Protein AF-A0A7C1KYE7-F1 (afdb_monomer)

Sequence (294 aa):
MLVLFAVVITTSGSIPEADISICIFFVETPKGAAQQHLGHKLIGSQYISIPPLQEQLGVIAKVNKLMALCDALEAQQENSITAHQTLVETLLSALTNAGEKGEFSQAWSRIAEHFDTLFTTEHSIDQLKQTILQLAVMGKLVPQDPSDVPASALLEKIAAEKERLIIDKKIRSQKKLPEIGVDEKPFDLPEGWEWLRLGDFSYVFSGNSFKSGDFNEVEGVRVIKITNAGVGELIETDDYLPRDFLDTYKNYTVLEGDLILALTRPYIRGNDGLAMTAMKFVPMLKGLYKKTKN

Mean predicted aligned error: 14.79 Å

Radius of gyration: 34.32 Å; Cα contacts (8 Å, |Δi|>4): 244; chains: 1; bounding box: 47×71×104 Å

Structure (mmCIF, N/CA/C/O backbone):
data_AF-A0A7C1KYE7-F1
#
_entry.id   AF-A0A7C1KYE7-F1
#
loop_
_atom_site.group_PDB
_atom_site.id
_atom_site.type_symbol
_atom_site.label_atom_id
_atom_site.label_alt_id
_atom_site.label_comp_id
_atom_site.label_asym_id
_atom_site.label_entity_id
_atom_site.label_seq_id
_atom_site.pdbx_PDB_ins_code
_atom_site.Cartn_x
_atom_site.Cartn_y
_atom_site.Cartn_z
_atom_site.occupancy
_atom_site.B_iso_or_equiv
_atom_site.auth_seq_id
_atom_site.auth_comp_id
_atom_site.auth_asym_id
_atom_site.auth_atom_id
_atom_site.pdbx_PDB_model_num
ATOM 1 N N . MET A 1 1 ? -21.690 35.602 29.530 1.00 28.84 1 MET A N 1
ATOM 2 C CA . MET A 1 1 ? -21.586 34.127 29.493 1.00 28.84 1 MET A CA 1
ATOM 3 C C . MET A 1 1 ? -20.959 33.769 30.824 1.00 28.84 1 MET A C 1
ATOM 5 O O . MET A 1 1 ? -19.829 34.164 31.031 1.00 28.84 1 MET A O 1
ATOM 9 N N . LEU A 1 2 ? -21.692 33.193 31.783 1.00 27.11 2 LEU A N 1
ATOM 10 C CA . LEU A 1 2 ? -21.160 32.978 33.140 1.00 27.11 2 LEU A CA 1
ATOM 11 C C . LEU A 1 2 ? -19.981 31.995 33.088 1.00 27.11 2 LEU A C 1
ATOM 13 O O . LEU A 1 2 ? -20.189 30.787 33.015 1.00 27.11 2 LEU A O 1
ATOM 17 N N . VAL A 1 3 ? -18.751 32.511 33.097 1.00 32.31 3 VAL A N 1
ATOM 18 C CA . VAL A 1 3 ? -17.548 31.690 33.243 1.00 32.31 3 VAL A CA 1
ATOM 19 C C . VAL A 1 3 ? -17.319 31.483 34.735 1.00 32.31 3 VAL A C 1
ATOM 21 O O . VAL A 1 3 ? -16.945 32.402 35.464 1.00 32.31 3 VAL A O 1
ATOM 24 N N . LEU A 1 4 ? -17.610 30.273 35.204 1.00 36.44 4 LEU A N 1
ATOM 25 C CA . LEU A 1 4 ? -17.447 29.877 36.595 1.00 36.44 4 LEU A CA 1
ATOM 26 C C . LEU A 1 4 ? -15.964 29.563 36.854 1.00 36.44 4 LEU A C 1
ATOM 28 O O . LEU A 1 4 ? -15.523 28.431 36.686 1.00 36.44 4 LEU A O 1
ATOM 32 N N . PHE A 1 5 ? -15.173 30.559 37.247 1.00 37.84 5 PHE A N 1
ATOM 33 C CA . PHE A 1 5 ? -13.831 30.302 37.774 1.00 37.84 5 PHE A CA 1
ATOM 34 C C . PHE A 1 5 ? -13.936 29.969 39.261 1.00 37.84 5 PHE A C 1
ATOM 36 O O . PHE A 1 5 ? -13.952 30.865 40.099 1.00 37.84 5 PHE A O 1
ATOM 43 N N . ALA A 1 6 ? -14.020 28.680 39.595 1.00 40.25 6 ALA A N 1
ATOM 44 C CA . ALA A 1 6 ? -13.854 28.233 40.972 1.00 40.25 6 ALA A CA 1
ATOM 45 C C . ALA A 1 6 ? -12.361 28.298 41.328 1.00 40.25 6 ALA A C 1
ATOM 47 O O . ALA A 1 6 ? -11.595 27.387 41.024 1.00 40.25 6 ALA A O 1
ATOM 48 N N . VAL A 1 7 ? -11.928 29.400 41.938 1.00 42.44 7 VAL A N 1
ATOM 49 C CA . VAL A 1 7 ? -10.579 29.497 42.505 1.00 42.44 7 VAL A CA 1
ATOM 50 C C . VAL A 1 7 ? -10.633 28.935 43.918 1.00 42.44 7 VAL A C 1
ATOM 52 O O . VAL A 1 7 ? -11.191 29.571 44.807 1.00 42.44 7 VAL A O 1
ATOM 55 N N . VAL A 1 8 ? -10.069 27.746 44.124 1.00 42.06 8 VAL A N 1
ATOM 56 C CA . VAL A 1 8 ? -9.847 27.194 45.465 1.00 42.06 8 VAL A CA 1
ATOM 57 C C . VAL A 1 8 ? -8.603 27.868 46.039 1.00 42.06 8 VAL A C 1
ATOM 59 O O . VAL A 1 8 ? -7.484 27.558 45.640 1.00 42.06 8 VAL A O 1
ATOM 62 N N . ILE A 1 9 ? -8.789 28.832 46.940 1.00 44.34 9 ILE A N 1
ATOM 63 C CA . ILE A 1 9 ? -7.680 29.440 47.685 1.00 44.34 9 ILE A CA 1
ATOM 64 C C . ILE A 1 9 ? -7.465 28.610 48.951 1.00 44.34 9 ILE A C 1
ATOM 66 O O . ILE A 1 9 ? -8.315 28.626 49.835 1.00 44.34 9 ILE A O 1
ATOM 70 N N . THR A 1 10 ? -6.342 27.899 49.046 1.00 39.16 10 THR A N 1
ATOM 71 C CA . THR A 1 10 ? -5.876 27.264 50.286 1.00 39.16 10 THR A CA 1
ATOM 72 C C . THR A 1 10 ? -5.013 28.256 51.060 1.00 39.16 10 THR A C 1
ATOM 74 O O . THR A 1 10 ? -3.898 28.591 50.661 1.00 39.16 10 THR A O 1
ATOM 77 N N . THR A 1 11 ? -5.521 28.782 52.175 1.00 40.41 11 THR A N 1
ATOM 78 C CA . THR A 1 11 ? -4.729 29.653 53.052 1.00 40.41 11 THR A CA 1
ATOM 79 C C . THR A 1 11 ? -3.862 28.803 53.977 1.00 40.41 11 THR A C 1
ATOM 81 O O . THR A 1 11 ? -4.261 28.497 55.098 1.00 40.41 11 THR A O 1
ATOM 84 N N . SER A 1 12 ? -2.657 28.427 53.541 1.00 39.91 12 SER A N 1
ATOM 85 C CA . SER A 1 12 ? -1.673 27.831 54.450 1.00 39.91 12 SER A CA 1
ATOM 86 C C . SER A 1 12 ? -1.027 28.933 55.297 1.00 39.91 12 SER A C 1
ATOM 88 O O . SER A 1 12 ? -0.020 29.526 54.907 1.00 39.91 12 SER A O 1
ATOM 90 N N . GLY A 1 13 ? -1.615 29.241 56.453 1.00 42.31 13 GLY A N 1
ATOM 91 C CA . GLY A 1 13 ? -0.935 30.040 57.472 1.00 42.31 13 GLY A CA 1
ATOM 92 C C . GLY A 1 13 ? -1.839 30.910 58.341 1.00 42.31 13 GLY A C 1
ATOM 93 O O . GLY A 1 13 ? -2.463 31.855 57.867 1.00 42.31 13 GLY A O 1
ATOM 94 N N . SER A 1 14 ? -1.738 30.677 59.652 1.00 40.03 14 SER A N 1
ATOM 95 C CA . SER A 1 14 ? -2.118 31.559 60.777 1.00 40.03 14 SER A CA 1
ATOM 96 C C . SER A 1 14 ? -3.536 31.466 61.357 1.00 40.03 14 SER A C 1
ATOM 98 O O . SER A 1 14 ? -3.780 32.109 62.376 1.00 40.03 14 SER A O 1
ATOM 100 N N . ILE A 1 15 ? -4.445 30.656 60.807 1.00 41.88 15 ILE A N 1
ATOM 101 C CA . ILE A 1 15 ? -5.738 30.348 61.449 1.00 41.88 15 ILE A CA 1
ATOM 102 C C . ILE A 1 15 ? -5.725 28.856 61.833 1.00 41.88 15 ILE A C 1
ATOM 104 O O . ILE A 1 15 ? -5.560 28.033 60.935 1.00 41.88 15 ILE A O 1
ATOM 108 N N . PRO A 1 16 ? -5.827 28.470 63.125 1.00 38.94 16 PRO A N 1
ATOM 109 C CA . PRO A 1 16 ? -5.565 27.092 63.570 1.00 38.94 16 PRO A CA 1
ATOM 110 C C . PRO A 1 16 ? -6.629 26.049 63.205 1.00 38.94 16 PRO A C 1
ATOM 112 O O . PRO A 1 16 ? -6.495 24.899 63.612 1.00 38.94 16 PRO A O 1
ATOM 115 N N . GLU A 1 17 ? -7.678 26.406 62.468 1.00 37.22 17 GLU A N 1
ATOM 116 C CA . GLU A 1 17 ? -8.749 25.476 62.120 1.00 37.22 17 GLU A CA 1
ATOM 117 C C . GLU A 1 17 ? -9.087 25.560 60.628 1.00 37.22 17 GLU A C 1
ATOM 119 O O . GLU A 1 17 ? -9.587 26.570 60.140 1.00 37.22 17 GLU A O 1
ATOM 124 N N . ALA A 1 18 ? -8.840 24.428 59.962 1.00 37.22 18 ALA A N 1
ATOM 125 C CA . ALA A 1 18 ? -9.228 24.043 58.608 1.00 37.22 18 ALA A CA 1
ATOM 126 C C . ALA A 1 18 ? -8.456 24.672 57.429 1.00 37.22 18 ALA A C 1
ATOM 128 O O . ALA A 1 18 ? -8.322 25.884 57.291 1.00 37.22 18 ALA A O 1
ATOM 129 N N . ASP A 1 19 ? -8.037 23.805 56.500 1.00 41.00 19 ASP A N 1
ATOM 130 C CA . ASP A 1 19 ? -7.843 24.153 55.091 1.00 41.00 19 ASP A CA 1
ATOM 131 C C . ASP A 1 19 ? -9.191 24.642 54.529 1.00 41.00 19 ASP A C 1
ATOM 133 O O . ASP A 1 19 ? -10.011 23.863 54.038 1.00 41.00 19 ASP A O 1
ATOM 137 N N . ILE A 1 20 ? -9.479 25.939 54.660 1.00 43.81 20 ILE A N 1
ATOM 138 C CA . ILE A 1 20 ? -10.726 26.523 54.160 1.00 43.81 20 ILE A CA 1
ATOM 139 C C . ILE A 1 20 ? -10.582 26.726 52.650 1.00 43.81 20 ILE A C 1
ATOM 141 O O . ILE A 1 20 ? -10.005 27.705 52.190 1.00 43.81 20 ILE A O 1
ATOM 145 N N . SER A 1 21 ? -11.132 25.795 51.873 1.00 46.88 21 SER A N 1
ATOM 146 C CA . SER A 1 21 ? -11.345 25.976 50.436 1.00 46.88 21 SER A CA 1
ATOM 147 C C . SER A 1 21 ? -12.544 26.904 50.217 1.00 46.88 21 SER A C 1
ATOM 149 O O . SER A 1 21 ? -13.685 26.497 50.426 1.00 46.88 21 SER A O 1
ATOM 151 N N . ILE A 1 22 ? -12.298 28.157 49.824 1.00 50.59 22 ILE A N 1
ATOM 152 C CA . ILE A 1 22 ? -13.362 29.141 49.556 1.00 50.59 22 ILE A CA 1
ATOM 153 C C . ILE A 1 22 ? -13.760 29.073 48.081 1.00 50.59 22 ILE A C 1
ATOM 155 O O . ILE A 1 22 ? -12.937 29.331 47.208 1.00 50.59 22 ILE A O 1
ATOM 159 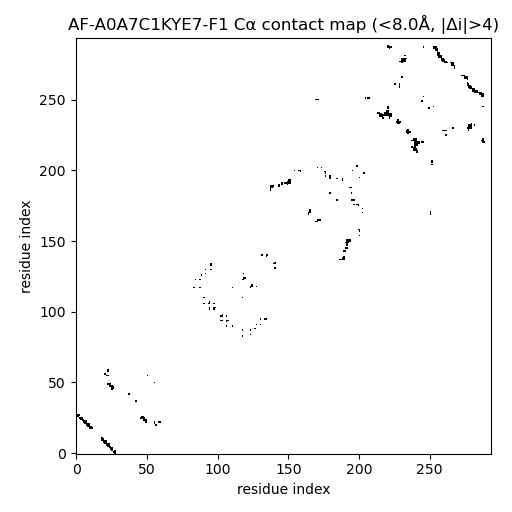N N . CYS A 1 23 ? -15.029 28.778 47.788 1.00 50.50 23 CYS A N 1
ATOM 160 C CA . CYS A 1 23 ? -15.573 28.918 46.434 1.00 50.50 23 CYS A CA 1
ATOM 161 C C . CYS A 1 23 ? -15.941 30.382 46.164 1.00 50.50 23 CYS A C 1
ATOM 163 O O . CYS A 1 23 ? -16.915 30.895 46.716 1.00 50.50 23 CYS A O 1
ATOM 165 N N . ILE A 1 24 ? -15.177 31.041 45.293 1.00 55.00 24 ILE A N 1
ATOM 166 C CA . ILE A 1 24 ? -15.425 32.420 44.861 1.00 55.00 24 ILE A CA 1
ATOM 167 C C . ILE A 1 24 ? -16.107 32.399 43.493 1.00 55.00 24 ILE A C 1
ATOM 169 O O . ILE A 1 24 ? -15.577 31.826 42.545 1.00 55.00 24 ILE A O 1
ATOM 173 N N . PHE A 1 25 ? -17.266 33.047 43.380 1.00 52.53 25 PHE A N 1
ATOM 174 C CA . PHE A 1 25 ? -17.948 33.241 42.101 1.00 52.53 25 PHE A CA 1
ATOM 175 C C . PHE A 1 25 ? -17.707 34.663 41.590 1.00 52.53 25 PHE A C 1
ATOM 177 O O . PHE A 1 25 ? -18.050 35.640 42.259 1.00 52.53 25 PHE A O 1
ATOM 184 N N . PHE A 1 26 ? -17.126 34.772 40.396 1.00 52.09 26 PHE A N 1
ATOM 185 C CA . PHE A 1 26 ? -16.920 36.041 39.704 1.00 52.09 26 PHE A CA 1
ATOM 186 C C . PHE A 1 26 ? -18.149 36.396 38.859 1.00 52.09 26 PHE A C 1
ATOM 188 O O . PHE A 1 26 ? -18.590 35.604 38.029 1.00 52.09 26 PHE A O 1
ATOM 195 N N . VAL A 1 27 ? -18.693 37.600 39.047 1.00 46.66 27 VAL A N 1
ATOM 196 C CA . VAL A 1 27 ? -19.759 38.142 38.190 1.00 46.66 27 VAL A CA 1
ATOM 197 C C . VAL A 1 27 ? -19.117 38.994 37.092 1.00 46.66 27 VAL A C 1
ATOM 199 O O . VAL A 1 27 ? -18.461 39.989 37.401 1.00 46.66 27 VAL A O 1
ATOM 202 N N . GLU A 1 28 ? -19.278 38.615 35.817 1.00 47.91 28 GLU A N 1
ATOM 203 C CA . GLU A 1 28 ? -18.777 39.411 34.683 1.00 47.91 28 GLU A CA 1
ATOM 204 C C . GLU A 1 28 ? -19.292 40.857 34.764 1.00 47.91 28 GLU A C 1
ATOM 206 O O . GLU A 1 28 ? -20.494 41.097 34.897 1.00 47.91 28 GLU A O 1
ATOM 211 N N . THR A 1 29 ? -18.390 41.831 34.620 1.00 48.25 29 THR A N 1
ATOM 212 C CA . THR A 1 29 ? -18.777 43.207 34.296 1.00 48.25 29 THR A CA 1
ATOM 213 C C . THR A 1 29 ? -18.688 43.395 32.778 1.00 48.25 29 THR A C 1
ATOM 215 O O . THR A 1 29 ? -17.687 43.014 32.169 1.00 48.25 29 THR A O 1
ATOM 218 N N . PRO A 1 30 ? -19.712 43.955 32.112 1.00 46.97 30 PRO A N 1
ATOM 219 C CA . PRO A 1 30 ? -19.655 44.148 30.671 1.00 46.97 30 PRO A CA 1
ATOM 220 C C . PRO A 1 30 ? -18.757 45.348 30.367 1.00 46.97 30 PRO A C 1
ATOM 222 O O . PRO A 1 30 ? -19.110 46.463 30.751 1.00 46.97 30 PRO A O 1
ATOM 225 N N . LYS A 1 31 ? -17.627 45.147 29.668 1.00 43.69 31 LYS A N 1
ATOM 226 C CA . LYS A 1 31 ? -16.953 46.208 28.889 1.00 43.69 31 LYS A CA 1
ATOM 227 C C . LYS A 1 31 ? -15.841 45.695 27.959 1.00 43.69 31 LYS A C 1
ATOM 229 O O . LYS A 1 31 ? -14.797 45.263 28.420 1.00 43.69 31 LYS A O 1
ATOM 234 N N . GLY A 1 32 ? -16.061 45.907 26.655 1.00 40.34 32 GLY A N 1
ATOM 235 C CA . GLY A 1 32 ? -15.064 46.424 25.704 1.00 40.34 32 GLY A CA 1
ATOM 236 C C . GLY A 1 32 ? -14.020 45.457 25.136 1.00 40.34 32 GLY A C 1
ATOM 237 O O . GLY A 1 32 ? -13.141 44.984 25.842 1.00 40.34 32 GLY A O 1
ATOM 238 N N . ALA A 1 33 ? -14.064 45.263 23.817 1.00 42.38 33 ALA A N 1
ATOM 239 C CA . ALA A 1 33 ? -13.090 44.526 23.016 1.00 42.38 33 ALA A CA 1
ATOM 240 C C . ALA A 1 33 ? -11.658 45.098 23.117 1.00 42.38 33 ALA A C 1
ATOM 242 O O . ALA A 1 33 ? -11.299 46.017 22.390 1.00 42.38 33 ALA A O 1
ATOM 243 N N . ALA A 1 34 ? -10.849 44.551 24.022 1.00 40.81 34 ALA A N 1
ATOM 244 C CA . ALA A 1 34 ? -9.390 44.428 23.943 1.00 40.81 34 ALA A CA 1
ATOM 245 C C . ALA A 1 34 ? -8.943 43.608 25.160 1.00 40.81 34 ALA A C 1
ATOM 247 O O . ALA A 1 34 ? -9.376 43.886 26.276 1.00 40.81 34 ALA A O 1
ATOM 248 N N . GLN A 1 35 ? -8.095 42.599 24.968 1.00 43.84 35 GLN A N 1
ATOM 249 C CA . GLN A 1 35 ? -7.597 41.745 26.047 1.00 43.84 35 GLN A CA 1
ATOM 250 C C . GLN A 1 35 ? -6.665 42.566 26.959 1.00 43.84 35 GLN A C 1
ATOM 252 O O . GLN A 1 35 ? -5.462 42.663 26.728 1.00 43.84 35 GLN A O 1
ATOM 257 N N . GLN A 1 36 ? -7.239 43.238 27.960 1.00 46.78 36 GLN A N 1
ATOM 258 C CA . GLN A 1 36 ? -6.494 43.998 28.958 1.00 46.78 36 GLN A CA 1
ATOM 259 C C . GLN A 1 36 ? -5.902 43.018 29.975 1.00 46.78 36 GLN A C 1
ATOM 261 O O . GLN A 1 36 ? -6.618 42.197 30.545 1.00 46.78 36 GLN A O 1
ATOM 266 N N . HIS A 1 37 ? -4.588 43.097 30.192 1.00 51.28 37 HIS A N 1
ATOM 267 C CA . HIS A 1 37 ? -3.902 42.401 31.282 1.00 51.28 37 HIS A CA 1
ATOM 268 C C . HIS A 1 37 ? -4.672 42.616 32.600 1.00 51.28 37 HIS A C 1
ATOM 270 O O . HIS A 1 37 ? -4.879 43.763 33.005 1.00 51.28 37 HIS A O 1
ATOM 276 N N . LEU A 1 38 ? -5.084 41.535 33.276 1.00 59.66 38 LEU A N 1
ATOM 277 C CA . LEU A 1 38 ? -5.690 41.602 34.610 1.00 59.66 38 LEU A CA 1
ATOM 278 C C . LEU A 1 38 ? -4.645 42.103 35.620 1.00 59.66 38 LEU A C 1
ATOM 280 O O . LEU A 1 38 ? -3.908 41.329 36.224 1.00 59.66 38 LEU A O 1
ATOM 284 N N . GLY A 1 39 ? -4.546 43.420 35.787 1.00 59.69 39 GLY A N 1
ATOM 285 C CA . GLY A 1 39 ? -3.693 44.021 36.808 1.00 59.69 39 GLY A CA 1
ATOM 286 C C . GLY A 1 39 ? -4.213 43.717 38.216 1.00 59.69 39 GLY A C 1
ATOM 287 O O . GLY A 1 39 ? -5.422 43.690 38.443 1.00 59.69 39 GLY A O 1
ATOM 288 N N . HIS A 1 40 ? -3.309 43.574 39.190 1.00 62.38 40 HIS A N 1
ATOM 289 C CA . HIS A 1 40 ? -3.626 43.294 40.604 1.00 62.38 40 HIS A CA 1
ATOM 290 C C . HIS A 1 40 ? -4.701 44.236 41.194 1.00 62.38 40 HIS A C 1
ATOM 292 O O . HIS A 1 40 ? -5.534 43.834 42.002 1.00 62.38 40 HIS A O 1
ATOM 298 N N . LYS A 1 41 ? -4.728 45.495 40.735 1.00 62.12 41 LYS A N 1
ATOM 299 C CA . LYS A 1 41 ? -5.716 46.507 41.136 1.00 62.12 41 LYS A CA 1
ATOM 300 C C . LYS A 1 41 ? -7.136 46.207 40.633 1.00 62.12 41 LYS A C 1
ATOM 302 O O . LYS A 1 41 ? -8.091 46.529 41.328 1.00 62.12 41 LYS A O 1
ATOM 307 N N . LEU A 1 42 ? -7.265 45.600 39.451 1.00 61.34 42 LEU A N 1
ATOM 308 C CA . LEU A 1 42 ? -8.549 45.244 38.840 1.00 61.34 42 LEU A CA 1
ATOM 309 C C . LEU A 1 42 ? -9.154 44.005 39.522 1.00 61.34 42 LEU A C 1
ATOM 311 O O . LEU A 1 42 ? -10.349 43.979 39.806 1.00 61.34 42 LEU A O 1
ATOM 315 N N . ILE A 1 43 ? -8.305 43.027 39.861 1.00 65.25 43 ILE A N 1
ATOM 316 C CA . ILE A 1 43 ? -8.685 41.813 40.603 1.00 65.25 43 ILE A CA 1
ATOM 317 C C . ILE A 1 43 ? -9.238 42.176 41.989 1.00 65.25 43 ILE A C 1
ATOM 319 O O . ILE A 1 43 ? -10.288 41.678 42.380 1.00 65.25 43 ILE A O 1
ATOM 323 N N . GLY A 1 44 ? -8.583 43.097 42.707 1.00 65.56 44 GLY A N 1
ATOM 324 C CA . GLY A 1 44 ? -9.039 43.542 44.029 1.00 65.56 44 GLY A CA 1
ATOM 325 C C . GLY A 1 44 ? -10.339 44.360 44.026 1.00 65.56 44 GLY A C 1
ATOM 326 O O . GLY A 1 44 ? -10.968 44.496 45.069 1.00 65.56 44 GLY A O 1
ATOM 327 N N . SER A 1 45 ? -10.750 44.907 42.877 1.00 70.50 45 SER A N 1
ATOM 328 C CA . SER A 1 45 ? -11.977 45.712 42.737 1.00 70.50 45 SER A CA 1
ATOM 329 C C . SER A 1 45 ? -13.213 44.914 42.308 1.00 70.50 45 SER A C 1
ATOM 331 O O . SER A 1 45 ? -14.272 45.494 42.074 1.00 70.50 45 SER A O 1
ATOM 333 N N . GLN A 1 46 ? -13.081 43.599 42.161 1.00 66.19 46 GLN A N 1
ATOM 334 C CA . GLN A 1 46 ? -14.123 42.750 41.611 1.00 66.19 46 GLN A CA 1
ATOM 335 C C . GLN A 1 46 ? -15.140 42.334 42.681 1.00 66.19 46 GLN A C 1
ATOM 337 O O . GLN A 1 46 ? -14.782 41.941 43.790 1.00 66.19 46 GLN A O 1
ATOM 342 N N . TYR A 1 47 ? -16.427 42.395 42.336 1.00 67.44 47 TYR A N 1
ATOM 343 C CA . TYR A 1 47 ? -17.497 41.924 43.211 1.00 67.44 47 TYR A CA 1
ATOM 344 C C . TYR A 1 47 ? -17.511 40.396 43.246 1.00 67.44 47 TYR A C 1
ATOM 346 O O . TYR A 1 47 ? -17.522 39.748 42.193 1.00 67.44 47 TYR A O 1
ATOM 354 N N . ILE A 1 48 ? -17.540 39.847 44.460 1.00 63.78 48 ILE A N 1
ATOM 355 C CA . ILE A 1 48 ? -17.630 38.412 44.725 1.00 63.78 48 ILE A CA 1
ATOM 356 C C . ILE A 1 48 ? -18.824 38.128 45.636 1.00 63.78 48 ILE A C 1
ATOM 358 O O . ILE A 1 48 ? -19.080 38.864 46.590 1.00 63.78 48 ILE A O 1
ATOM 362 N N . SER A 1 49 ? -19.557 37.055 45.350 1.00 68.19 49 SER A N 1
ATOM 363 C CA . SER A 1 49 ? -20.569 36.520 46.263 1.00 68.19 49 SER A CA 1
ATOM 364 C C . SER A 1 49 ? -19.944 35.404 47.093 1.00 68.19 49 SER A C 1
ATOM 366 O O . SER A 1 49 ? -19.507 34.399 46.531 1.00 68.19 49 SER A O 1
ATOM 368 N N . ILE A 1 50 ? -19.912 35.577 48.414 1.00 68.25 50 ILE A N 1
ATOM 369 C CA . ILE A 1 50 ? -19.411 34.570 49.354 1.00 68.25 50 ILE A CA 1
ATOM 370 C C . ILE A 1 50 ? -20.627 33.899 50.007 1.00 68.25 50 ILE A C 1
ATOM 372 O O . ILE A 1 50 ? -21.287 34.539 50.829 1.00 68.25 50 ILE A O 1
ATOM 376 N N . PRO A 1 51 ? -20.966 32.648 49.649 1.00 74.75 51 PRO A N 1
ATOM 377 C CA . PRO A 1 51 ? -22.049 31.934 50.315 1.00 74.75 51 PRO A CA 1
ATOM 378 C C . PRO A 1 51 ? -21.614 31.475 51.722 1.00 74.75 51 PRO A C 1
ATOM 380 O O . PRO A 1 51 ? -20.413 31.438 52.004 1.00 74.75 51 PRO A O 1
ATOM 383 N N . PRO A 1 52 ? -22.544 31.119 52.628 1.00 82.38 52 PRO A N 1
ATOM 384 C CA . PRO A 1 52 ? -22.212 30.549 53.935 1.00 82.38 52 PRO A CA 1
ATOM 385 C C . PRO A 1 52 ? -21.290 29.326 53.826 1.00 82.38 52 PRO A C 1
ATOM 387 O O . PRO A 1 52 ? -21.359 28.572 52.856 1.00 82.38 52 PRO A O 1
ATOM 390 N N . LEU A 1 53 ? -20.454 29.085 54.843 1.00 76.50 53 LEU A N 1
ATOM 391 C CA . LEU A 1 53 ? -19.432 28.024 54.816 1.00 76.50 53 LEU A CA 1
ATOM 392 C C . LEU A 1 53 ? -20.006 26.638 54.468 1.00 76.50 53 LEU A C 1
ATOM 394 O O . LEU A 1 53 ? -19.418 25.892 53.689 1.00 76.50 53 LEU A O 1
ATOM 398 N N . GLN A 1 54 ? -21.189 26.312 54.995 1.00 77.44 54 GLN A N 1
ATOM 399 C CA . GLN A 1 54 ? -21.861 25.043 54.711 1.00 77.44 54 GLN A CA 1
ATOM 400 C C . GLN A 1 54 ? -22.261 24.905 53.231 1.00 77.44 54 GLN A C 1
ATOM 402 O O . GLN A 1 54 ? -22.166 23.816 52.664 1.00 77.44 54 GLN A O 1
ATOM 407 N N . GLU A 1 55 ? -22.669 25.999 52.589 1.00 77.50 55 GLU A N 1
ATOM 408 C CA . GLU A 1 55 ? -22.996 26.015 51.163 1.00 77.50 55 GLU A CA 1
ATOM 409 C C . GLU A 1 55 ? -21.738 25.923 50.299 1.00 77.50 55 GLU A C 1
ATOM 411 O O . GLU A 1 55 ? -21.750 25.193 49.313 1.00 77.50 55 GLU A O 1
ATOM 416 N N . GLN A 1 56 ? -20.634 26.573 50.689 1.00 71.50 56 GLN A N 1
ATOM 417 C CA . GLN A 1 56 ? -19.344 26.429 49.999 1.00 71.50 56 GLN A CA 1
ATOM 418 C C . GLN A 1 56 ? -18.883 24.969 49.981 1.00 71.50 56 GLN A C 1
ATOM 420 O O . GLN A 1 56 ? -18.589 24.431 48.916 1.00 71.50 56 GLN A O 1
ATOM 425 N N . LEU A 1 57 ? -18.903 24.298 51.138 1.00 75.88 57 LEU A N 1
ATOM 426 C CA . LEU A 1 57 ? -18.561 22.876 51.242 1.00 75.88 57 LEU A CA 1
ATOM 427 C C . LEU A 1 57 ? -19.507 22.001 50.405 1.00 75.88 57 LEU A C 1
ATOM 429 O O . LEU A 1 57 ? -19.058 21.091 49.707 1.00 75.88 57 LEU A O 1
ATOM 433 N N . GLY A 1 58 ? -20.812 22.298 50.421 1.00 77.56 58 GLY A N 1
ATOM 434 C CA . GLY A 1 58 ? -21.806 21.595 49.607 1.00 77.56 58 GLY A CA 1
ATOM 435 C C . GLY A 1 58 ? -21.609 21.784 48.097 1.00 77.56 58 GLY A C 1
ATOM 436 O O . GLY A 1 58 ? -21.788 20.836 47.328 1.00 77.56 58 GLY A O 1
ATOM 437 N N . VAL A 1 59 ? -21.215 22.984 47.663 1.00 78.12 59 VAL A N 1
ATOM 438 C CA . VAL A 1 59 ? -20.876 23.290 46.267 1.00 78.12 59 VAL A CA 1
ATOM 439 C C . VAL A 1 59 ? -19.606 22.558 45.857 1.00 78.12 59 VAL A C 1
ATOM 441 O O . VAL A 1 59 ? -19.632 21.869 44.841 1.00 78.12 59 VAL A O 1
ATOM 444 N N . ILE A 1 60 ? -18.535 22.638 46.649 1.00 79.06 60 ILE A N 1
ATOM 445 C CA . ILE A 1 60 ? -17.263 21.953 46.368 1.00 79.06 60 ILE A CA 1
ATOM 446 C C . ILE A 1 60 ? -17.493 20.450 46.228 1.00 79.06 60 ILE A C 1
ATOM 448 O O . ILE A 1 60 ? -17.056 19.847 45.252 1.00 79.06 60 ILE A O 1
ATOM 452 N N . ALA A 1 61 ? -18.255 19.847 47.145 1.00 79.06 61 ALA A N 1
ATOM 453 C CA . ALA A 1 61 ? -18.584 18.428 47.074 1.00 79.06 61 ALA A CA 1
ATOM 454 C C . ALA A 1 61 ? -19.331 18.062 45.777 1.00 79.06 61 ALA A C 1
ATOM 456 O O . ALA A 1 61 ? -19.034 17.037 45.161 1.00 79.06 61 ALA A O 1
ATOM 457 N N . LYS A 1 62 ? -20.280 18.897 45.328 1.00 82.56 62 LYS A N 1
ATOM 458 C CA . LYS A 1 62 ? -21.006 18.679 44.065 1.00 82.56 62 LYS A CA 1
ATOM 459 C C . LYS A 1 62 ? -20.120 18.884 42.839 1.00 82.56 62 LYS A C 1
ATOM 461 O O . LYS A 1 62 ? -20.194 18.065 41.930 1.00 82.56 62 LYS A O 1
ATOM 466 N N . VAL A 1 63 ? -19.295 19.930 42.812 1.00 82.06 63 VAL A N 1
ATOM 467 C CA . VAL A 1 63 ? -18.359 20.202 41.709 1.00 82.06 63 VAL A CA 1
ATOM 468 C C . VAL A 1 63 ? -17.362 19.059 41.580 1.00 82.06 63 VAL A C 1
ATOM 470 O O . VAL A 1 63 ? -17.244 18.498 40.500 1.00 82.06 63 VAL A O 1
ATOM 473 N N . ASN A 1 64 ? -16.741 18.632 42.681 1.00 79.12 64 ASN A N 1
ATOM 474 C CA . ASN A 1 64 ? -15.815 17.499 42.676 1.00 79.12 64 ASN A CA 1
ATOM 475 C C . ASN A 1 64 ? -16.496 16.216 42.192 1.00 79.12 64 ASN A C 1
ATOM 477 O O . ASN A 1 64 ? -15.922 15.472 41.404 1.00 79.12 64 ASN A O 1
ATOM 481 N N . LYS A 1 65 ? -17.744 15.970 42.611 1.00 86.06 65 LYS A N 1
ATOM 482 C CA . LYS A 1 65 ? -18.518 14.823 42.126 1.00 86.06 65 LYS A CA 1
ATOM 483 C C . LYS A 1 65 ? -18.803 14.908 40.624 1.00 86.06 65 LYS A C 1
ATOM 485 O O . LYS A 1 65 ? -18.734 13.889 39.951 1.00 86.06 65 LYS A O 1
ATOM 490 N N . LEU A 1 66 ? -19.149 16.086 40.105 1.00 86.19 66 LEU A N 1
ATOM 491 C CA . LEU A 1 66 ? -19.409 16.280 38.677 1.00 86.19 66 LEU A CA 1
ATOM 492 C C . LEU A 1 66 ? -18.128 16.154 37.847 1.00 86.19 66 LEU A C 1
ATOM 494 O O . LEU A 1 66 ? -18.162 15.474 36.833 1.00 86.19 66 LEU A O 1
ATOM 498 N N . MET A 1 67 ? -17.011 16.723 38.307 1.00 82.00 67 MET A N 1
ATOM 499 C CA . MET A 1 67 ? -15.704 16.560 37.661 1.00 82.00 67 MET A CA 1
ATOM 500 C C . MET A 1 67 ? -15.296 15.087 37.616 1.00 82.00 67 MET A C 1
ATOM 502 O O . MET A 1 67 ? -14.990 14.586 36.547 1.00 82.00 67 MET A O 1
ATOM 506 N N . ALA A 1 68 ? -15.440 14.354 38.725 1.00 90.06 68 ALA A N 1
ATOM 507 C CA . ALA A 1 68 ? -15.165 12.918 38.747 1.00 90.06 68 ALA A CA 1
ATOM 508 C C . ALA A 1 68 ? -16.072 12.112 37.793 1.00 90.06 68 ALA A C 1
ATOM 510 O O . ALA A 1 68 ? -15.649 11.087 37.263 1.00 90.06 68 ALA A O 1
ATOM 511 N N . LEU A 1 69 ? -17.319 12.549 37.567 1.00 90.44 69 LEU A N 1
ATOM 512 C CA . LEU A 1 69 ? -18.197 11.942 36.561 1.00 90.44 69 LEU A CA 1
ATOM 513 C C . LEU A 1 69 ? -17.749 12.280 35.134 1.00 90.44 69 LEU A C 1
ATOM 515 O O . LEU A 1 69 ? -17.807 11.399 34.282 1.00 90.44 69 LEU A O 1
ATOM 519 N N . CYS A 1 70 ? -17.303 13.513 34.873 1.00 91.31 70 CYS A N 1
ATOM 520 C CA . CYS A 1 70 ? -16.717 13.890 33.585 1.00 91.31 70 CYS A CA 1
ATOM 521 C C . CYS A 1 70 ? -15.460 13.062 33.295 1.00 91.31 70 CYS A C 1
ATOM 523 O O . CYS A 1 70 ? -15.409 12.420 32.252 1.00 91.31 70 CYS A O 1
ATOM 525 N N . ASP A 1 71 ? -14.527 12.974 34.247 1.00 91.25 71 ASP A N 1
ATOM 526 C CA . ASP A 1 71 ? -13.297 12.183 34.118 1.00 91.25 71 ASP A CA 1
ATOM 527 C C . ASP A 1 71 ? -13.615 10.702 33.832 1.00 91.25 71 ASP A C 1
ATOM 529 O O . ASP A 1 71 ? -13.007 10.068 32.970 1.00 91.25 71 ASP A O 1
ATOM 533 N N . ALA A 1 72 ? -14.616 10.138 34.522 1.00 92.06 72 ALA A N 1
ATOM 534 C CA . ALA A 1 72 ? -15.048 8.760 34.301 1.00 92.06 72 ALA A CA 1
ATOM 535 C C . ALA A 1 72 ? -15.677 8.546 32.912 1.00 92.06 72 ALA A C 1
ATOM 537 O O . ALA A 1 72 ? -15.449 7.506 32.292 1.00 92.06 72 ALA A O 1
ATOM 538 N N . LEU A 1 73 ? -16.464 9.509 32.420 1.00 91.25 73 LEU A N 1
ATOM 539 C CA . LEU A 1 73 ? -17.062 9.457 31.083 1.00 91.25 73 LEU A CA 1
ATOM 540 C C . LEU A 1 73 ? -16.005 9.596 29.983 1.00 91.25 73 LEU A C 1
ATOM 542 O O . LEU A 1 73 ? -16.061 8.861 28.999 1.00 91.25 73 LEU A O 1
ATOM 546 N N . GLU A 1 74 ? -15.033 10.492 30.158 1.00 90.12 74 GLU A N 1
ATOM 547 C CA . GLU A 1 74 ? -13.902 10.650 29.240 1.00 90.12 74 GLU A CA 1
ATOM 548 C C . GLU A 1 74 ? -13.087 9.356 29.155 1.00 90.12 74 GLU A C 1
ATOM 550 O O . GLU A 1 74 ? -12.880 8.831 28.059 1.00 90.12 74 GLU A O 1
ATOM 555 N N . ALA A 1 75 ? -12.742 8.763 30.303 1.00 91.88 75 ALA A N 1
ATOM 556 C CA . ALA A 1 75 ? -12.045 7.480 30.353 1.00 91.88 75 ALA A CA 1
ATOM 557 C C . ALA A 1 75 ? -12.862 6.343 29.712 1.00 91.88 75 ALA A C 1
ATOM 559 O O . ALA A 1 75 ? -12.316 5.494 29.006 1.00 91.88 75 ALA A O 1
ATOM 560 N N . GLN A 1 76 ? -14.182 6.304 29.926 1.00 92.50 76 GLN A N 1
ATOM 561 C CA . GLN A 1 76 ? -15.052 5.314 29.286 1.00 92.50 76 GLN A CA 1
ATOM 562 C C . GLN A 1 76 ? -15.067 5.471 27.759 1.00 92.50 76 GLN A C 1
ATOM 564 O O . GLN A 1 76 ? -15.023 4.469 27.041 1.00 92.50 76 GLN A O 1
ATOM 569 N N . GLN A 1 77 ? -15.118 6.707 27.261 1.00 89.56 77 GLN A N 1
ATOM 570 C CA . GLN A 1 77 ? -15.114 6.995 25.831 1.00 89.56 77 GLN A CA 1
ATOM 571 C C . GLN A 1 77 ? -13.784 6.595 25.180 1.00 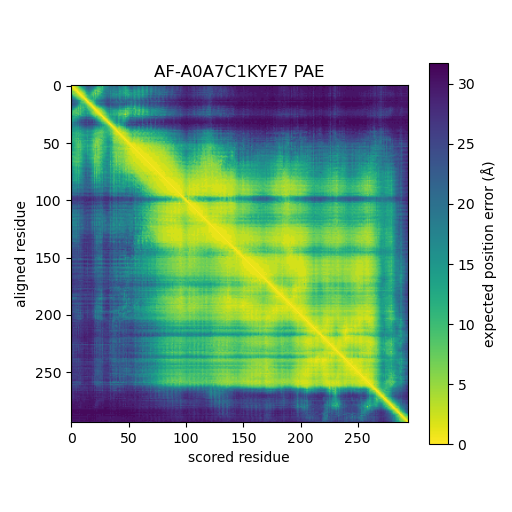89.56 77 GLN A C 1
ATOM 573 O O . GLN A 1 77 ? -13.791 5.936 24.139 1.00 89.56 77 GLN A O 1
ATOM 578 N N . GLU A 1 78 ? -12.654 6.934 25.800 1.00 90.75 78 GLU A N 1
ATOM 579 C CA . GLU A 1 78 ? -11.320 6.564 25.312 1.00 90.75 78 GLU A CA 1
ATOM 580 C C . GLU A 1 78 ? -11.123 5.041 25.278 1.00 90.75 78 GLU A C 1
ATOM 582 O O . GLU A 1 78 ? -10.670 4.486 24.272 1.00 90.75 78 GLU A O 1
ATOM 587 N N . ASN A 1 79 ? -11.557 4.343 26.331 1.00 91.00 79 ASN A N 1
ATOM 588 C CA . ASN A 1 79 ? -11.531 2.882 26.378 1.00 91.00 79 ASN A CA 1
ATOM 589 C C . ASN A 1 79 ? -12.393 2.256 25.272 1.00 91.00 79 ASN A C 1
ATOM 591 O O . ASN A 1 79 ? -11.974 1.283 24.648 1.00 91.00 79 ASN A O 1
ATOM 595 N N . SER A 1 80 ? -13.577 2.816 25.004 1.00 87.75 80 SER A N 1
ATOM 596 C CA . SER A 1 80 ? -14.469 2.350 23.934 1.00 87.75 80 SER A CA 1
ATOM 597 C C . SER A 1 80 ? -13.825 2.496 22.551 1.00 87.75 80 SER A C 1
ATOM 599 O O . SER A 1 80 ? -13.820 1.548 21.766 1.00 87.75 80 SER A O 1
ATOM 601 N N . ILE A 1 81 ? -13.206 3.650 22.273 1.00 86.62 81 ILE A N 1
ATOM 602 C CA . ILE A 1 81 ? -12.494 3.908 21.010 1.00 86.62 81 ILE A CA 1
ATOM 603 C C . ILE A 1 81 ? -11.324 2.935 20.842 1.00 86.62 81 ILE A C 1
ATOM 605 O O . ILE A 1 81 ? -11.178 2.319 19.787 1.00 86.62 81 ILE A O 1
ATOM 609 N N . THR A 1 82 ? -10.523 2.757 21.891 1.00 89.06 82 THR A N 1
ATOM 610 C CA . THR A 1 82 ? -9.348 1.874 21.868 1.00 89.06 82 THR A CA 1
ATOM 611 C C . THR A 1 82 ? -9.751 0.412 21.669 1.00 89.06 82 THR A C 1
ATOM 613 O O . THR A 1 82 ? -9.150 -0.307 20.866 1.00 89.06 82 THR A O 1
ATOM 616 N N . ALA A 1 83 ? -10.805 -0.038 22.357 1.00 89.31 83 ALA A N 1
ATOM 617 C CA . ALA A 1 83 ? -11.351 -1.381 22.190 1.00 89.31 83 ALA A CA 1
ATOM 618 C C . ALA A 1 83 ? -11.877 -1.600 20.764 1.00 89.31 83 ALA A C 1
ATOM 620 O O . ALA A 1 83 ? -11.619 -2.649 20.173 1.00 89.31 83 ALA A O 1
ATOM 621 N N . HIS A 1 84 ? -12.555 -0.601 20.188 1.00 89.00 84 HIS A N 1
ATOM 622 C CA . HIS A 1 84 ? -13.028 -0.645 18.803 1.00 89.00 84 HIS A CA 1
ATOM 623 C C . HIS A 1 84 ? -11.873 -0.757 17.804 1.00 89.00 84 HIS A C 1
ATOM 625 O O . HIS A 1 84 ? -11.903 -1.620 16.929 1.00 89.00 84 HIS A O 1
ATOM 631 N N . GLN A 1 85 ? -10.828 0.060 17.958 1.00 88.75 85 GLN A N 1
ATOM 632 C CA . GLN A 1 85 ? -9.629 0.002 17.112 1.00 88.75 85 GLN A CA 1
ATOM 633 C C . GLN A 1 85 ? -8.950 -1.369 17.185 1.00 88.75 85 GLN A C 1
ATOM 635 O O . GLN A 1 85 ? -8.680 -1.981 16.153 1.00 88.75 85 GLN A O 1
ATOM 640 N N . THR A 1 86 ? -8.761 -1.889 18.400 1.00 90.44 86 THR A N 1
ATOM 641 C CA . THR A 1 86 ? -8.157 -3.211 18.625 1.00 90.44 86 THR A CA 1
ATOM 642 C C . THR A 1 86 ? -8.987 -4.321 17.977 1.00 90.44 86 THR A C 1
ATOM 644 O O . THR A 1 86 ? -8.438 -5.248 17.379 1.00 90.44 86 THR A O 1
ATOM 647 N N . LEU A 1 87 ? -10.319 -4.234 18.069 1.00 90.69 87 LEU A N 1
ATOM 648 C CA . LEU A 1 87 ? -11.227 -5.195 17.447 1.00 90.69 87 LEU A CA 1
ATOM 649 C C . LEU A 1 87 ? -11.106 -5.173 15.919 1.00 90.69 87 LEU A C 1
ATOM 651 O O . LEU A 1 87 ? -10.956 -6.234 15.313 1.00 90.69 87 LEU A O 1
ATOM 655 N N . VAL A 1 88 ? -11.142 -3.987 15.302 1.00 91.56 88 VAL A N 1
ATOM 656 C CA . VAL A 1 88 ? -10.990 -3.826 13.847 1.00 91.56 88 VAL A CA 1
ATOM 657 C C . VAL A 1 88 ? -9.653 -4.404 13.384 1.00 91.56 88 VAL A C 1
ATOM 659 O O . VAL A 1 88 ? -9.629 -5.227 12.470 1.00 91.56 88 VAL A O 1
ATOM 662 N N . GLU A 1 89 ? -8.554 -4.048 14.048 1.00 89.88 89 GLU A N 1
ATOM 663 C CA . GLU A 1 89 ? -7.218 -4.545 13.712 1.00 89.88 89 GLU A CA 1
ATOM 664 C C . GLU A 1 89 ? -7.125 -6.072 13.834 1.00 89.88 89 GLU A C 1
ATOM 666 O O . GLU A 1 89 ? -6.642 -6.745 12.923 1.00 89.88 89 GLU A O 1
ATOM 671 N N . THR A 1 90 ? -7.654 -6.640 14.920 1.00 91.19 90 THR A N 1
ATOM 672 C CA . THR A 1 90 ? -7.638 -8.092 15.147 1.00 91.19 90 THR A CA 1
ATOM 673 C C . THR A 1 90 ? -8.430 -8.836 14.072 1.00 91.19 90 THR A C 1
ATOM 675 O O . THR A 1 90 ? -7.976 -9.865 13.573 1.00 91.19 90 THR A O 1
ATOM 678 N N . LEU A 1 91 ? -9.602 -8.323 13.684 1.00 90.50 91 LEU A N 1
ATOM 679 C CA . LEU A 1 91 ? -10.438 -8.940 12.651 1.00 90.50 91 LEU A CA 1
ATOM 680 C C . LEU A 1 91 ? -9.782 -8.869 11.268 1.00 90.50 91 LEU A C 1
ATOM 682 O O . LEU A 1 91 ? -9.752 -9.873 10.555 1.00 90.50 91 LEU A O 1
ATOM 686 N N . LEU A 1 92 ? -9.225 -7.713 10.898 1.00 90.38 92 LEU A N 1
ATOM 687 C CA . LEU A 1 92 ? -8.512 -7.547 9.629 1.00 90.38 92 LEU A CA 1
ATOM 688 C C . LEU A 1 92 ? -7.241 -8.410 9.581 1.00 90.38 92 LEU A C 1
ATOM 690 O O . LEU A 1 92 ? -6.963 -9.037 8.561 1.00 90.38 92 LEU A O 1
ATOM 694 N N . SER A 1 93 ? -6.513 -8.516 10.695 1.00 88.75 93 SER A N 1
ATOM 695 C CA . SER A 1 93 ? -5.346 -9.394 10.827 1.00 88.75 93 SER A CA 1
ATOM 696 C C . SER A 1 93 ? -5.722 -10.876 10.732 1.00 88.75 93 SER A C 1
ATOM 698 O O . SER A 1 93 ? -5.038 -11.658 10.072 1.00 88.75 93 SER A O 1
ATOM 700 N N . ALA A 1 94 ? -6.849 -11.284 11.321 1.00 89.25 94 ALA A N 1
ATOM 701 C CA . ALA A 1 94 ? -7.359 -12.644 11.161 1.00 89.25 94 ALA A CA 1
ATOM 702 C C . ALA A 1 94 ? -7.700 -12.957 9.693 1.00 89.25 94 ALA A C 1
ATOM 704 O O . ALA A 1 94 ? -7.492 -14.080 9.239 1.00 89.25 94 ALA A O 1
ATOM 705 N N . LEU A 1 95 ? -8.180 -11.967 8.934 1.00 88.44 95 LEU A N 1
ATOM 706 C CA . LEU A 1 95 ? -8.500 -12.122 7.516 1.00 88.44 95 LEU A CA 1
ATOM 707 C C . LEU A 1 95 ? -7.244 -12.303 6.646 1.00 88.44 95 LEU A C 1
ATOM 709 O O . LEU A 1 95 ? -7.239 -13.130 5.733 1.00 88.44 95 LEU A O 1
ATOM 713 N N . THR A 1 96 ? -6.172 -11.557 6.918 1.00 86.12 96 THR A N 1
ATOM 714 C CA . THR A 1 96 ? -4.919 -11.648 6.147 1.00 86.12 96 THR A CA 1
ATOM 715 C C . THR A 1 96 ? -4.134 -12.915 6.481 1.00 86.12 96 THR A C 1
ATOM 717 O O . THR A 1 96 ? -3.619 -13.569 5.566 1.00 86.12 96 THR A O 1
ATOM 720 N N . ASN A 1 97 ? -4.128 -13.311 7.757 1.00 85.81 97 ASN A N 1
ATOM 721 C CA . ASN A 1 97 ? -3.429 -14.495 8.261 1.00 85.81 97 ASN A CA 1
ATOM 722 C C . ASN A 1 97 ? -4.195 -15.812 8.079 1.00 85.81 97 ASN A C 1
ATOM 724 O O . ASN A 1 97 ? -3.607 -16.869 8.288 1.00 85.81 97 ASN A O 1
ATOM 728 N N . ALA A 1 98 ? -5.471 -15.778 7.679 1.00 80.75 98 ALA A N 1
ATOM 729 C CA . ALA A 1 98 ? -6.232 -16.988 7.376 1.00 80.75 98 ALA A CA 1
ATOM 730 C C . ALA A 1 98 ? -5.515 -17.806 6.288 1.00 80.75 98 ALA A C 1
ATOM 732 O O . ALA A 1 98 ? -5.352 -17.332 5.153 1.00 80.75 98 ALA A O 1
ATOM 733 N N . GLY A 1 99 ? -5.060 -19.007 6.650 1.00 68.12 99 GLY A N 1
ATOM 734 C CA . GLY A 1 99 ? -4.270 -19.871 5.774 1.00 68.12 99 GLY A CA 1
ATOM 735 C C . GLY A 1 99 ? -5.155 -20.667 4.821 1.00 68.12 99 GLY A C 1
ATOM 736 O O . GLY A 1 99 ? -4.902 -20.717 3.618 1.00 68.12 99 GLY A O 1
ATOM 737 N N . GLU A 1 100 ? -6.243 -21.238 5.341 1.00 70.19 100 GLU A N 1
ATOM 738 C CA . GLU A 1 100 ? -7.166 -22.062 4.559 1.00 70.19 100 GLU A CA 1
ATOM 739 C C . GLU A 1 100 ? -8.407 -21.291 4.081 1.00 70.19 100 GLU A C 1
ATOM 741 O O . GLU A 1 100 ? -8.910 -20.377 4.742 1.00 70.19 100 GLU A O 1
ATOM 746 N N . LYS A 1 101 ? -8.978 -21.721 2.941 1.00 67.69 101 LYS A N 1
ATOM 747 C CA . LYS A 1 101 ? -10.201 -21.129 2.355 1.00 67.69 101 LYS A CA 1
ATOM 748 C C . LYS A 1 101 ? -11.370 -21.065 3.355 1.00 67.69 101 LYS A C 1
ATOM 750 O O . LYS A 1 101 ? -12.157 -20.120 3.315 1.00 67.69 101 LYS A O 1
ATOM 755 N N . GLY A 1 102 ? -11.480 -22.051 4.250 1.00 72.19 102 GLY A N 1
ATOM 756 C CA . GLY A 1 102 ? -12.527 -22.104 5.276 1.00 72.19 102 GLY A CA 1
ATOM 757 C C . GLY A 1 102 ? -12.372 -21.035 6.361 1.00 72.19 102 GLY A C 1
ATOM 758 O O . GLY A 1 102 ? -13.357 -20.396 6.732 1.00 72.19 102 GLY A O 1
ATOM 759 N N . GLU A 1 103 ? -11.146 -20.793 6.828 1.00 81.88 103 GLU A N 1
ATOM 760 C CA . GLU A 1 103 ? -10.845 -19.761 7.828 1.00 81.88 103 GLU A CA 1
ATOM 761 C C . GLU A 1 103 ? -11.103 -18.362 7.272 1.00 81.88 103 GLU A C 1
ATOM 763 O O . GLU A 1 103 ? -11.719 -17.533 7.943 1.00 81.88 103 GLU A O 1
ATOM 768 N N . PHE A 1 104 ? -10.713 -18.127 6.014 1.00 84.44 104 PHE A N 1
ATOM 769 C CA . PHE A 1 104 ? -10.943 -16.854 5.337 1.00 84.44 104 PHE A CA 1
ATOM 770 C C . PHE A 1 104 ? -12.438 -16.548 5.217 1.00 84.44 104 PHE A C 1
ATOM 772 O O . PHE A 1 104 ? -12.878 -15.458 5.578 1.00 84.44 104 PHE A O 1
ATOM 779 N N . SER A 1 105 ? -13.241 -17.522 4.772 1.00 83.38 105 SER A N 1
ATOM 780 C CA . SER A 1 105 ? -14.691 -17.338 4.645 1.00 83.38 105 SER A CA 1
ATOM 781 C C . SER A 1 105 ? -15.358 -17.045 5.991 1.00 83.38 105 SER A C 1
ATOM 783 O O . SER A 1 105 ? -16.286 -16.240 6.046 1.00 83.38 105 SER A O 1
ATOM 785 N N . GLN A 1 106 ? -14.899 -17.674 7.077 1.00 86.00 106 GLN A N 1
ATOM 786 C CA . GLN A 1 106 ? -15.420 -17.412 8.421 1.00 86.00 106 GLN A CA 1
ATOM 787 C C . GLN A 1 106 ? -15.013 -16.027 8.932 1.00 86.00 106 GLN A C 1
ATOM 789 O O . GLN A 1 106 ? -15.852 -15.306 9.472 1.00 86.00 106 GLN A O 1
ATOM 794 N N . ALA A 1 107 ? -13.745 -15.641 8.757 1.00 88.12 107 ALA A N 1
ATOM 795 C CA . ALA A 1 107 ? -13.257 -14.315 9.122 1.00 88.12 107 ALA A CA 1
ATOM 796 C C . ALA A 1 107 ? -14.009 -13.219 8.353 1.00 88.12 107 ALA A C 1
ATOM 798 O O . ALA A 1 107 ? -14.461 -12.244 8.951 1.00 88.12 107 ALA A O 1
ATOM 799 N N . TRP A 1 108 ? -14.232 -13.428 7.053 1.00 88.00 108 TRP A N 1
ATOM 800 C CA . TRP A 1 108 ? -15.016 -12.523 6.222 1.00 88.00 108 TRP A CA 1
ATOM 801 C C . TRP A 1 108 ? -16.477 -12.430 6.671 1.00 88.00 108 TRP A C 1
ATOM 803 O O . TRP A 1 108 ? -16.991 -11.322 6.775 1.00 88.00 108 TRP A O 1
ATOM 813 N N . SER A 1 109 ? -17.136 -13.552 6.999 1.00 89.88 109 SER A N 1
ATOM 814 C CA . SER A 1 109 ? -18.528 -13.540 7.491 1.00 89.88 109 SER A CA 1
ATOM 815 C C . SER A 1 109 ? -18.678 -12.670 8.738 1.00 89.88 109 SER A C 1
ATOM 817 O O . SER A 1 109 ? -19.563 -11.825 8.790 1.00 89.88 109 SER A O 1
ATOM 819 N N . ARG A 1 110 ? -17.755 -12.798 9.703 1.00 89.88 110 ARG A N 1
ATOM 820 C CA . ARG A 1 110 ? -17.759 -11.986 10.935 1.00 89.88 110 ARG A CA 1
ATOM 821 C C . ARG A 1 110 ? -17.637 -10.490 10.644 1.00 89.88 110 ARG A C 1
ATOM 823 O O . ARG A 1 110 ? -18.301 -9.683 11.286 1.00 89.88 110 ARG A O 1
ATOM 830 N N . ILE A 1 111 ? -16.787 -10.121 9.685 1.00 90.38 111 ILE A N 1
ATOM 831 C CA . ILE A 1 111 ? -16.613 -8.725 9.266 1.00 90.38 111 ILE A CA 1
ATOM 832 C C . ILE A 1 111 ? -17.863 -8.230 8.533 1.00 90.38 111 ILE A C 1
ATOM 834 O O . ILE A 1 111 ? -18.326 -7.128 8.807 1.00 90.38 111 ILE A O 1
ATOM 838 N N . ALA A 1 112 ? -18.422 -9.037 7.630 1.00 89.75 112 ALA A N 1
ATOM 839 C CA . ALA A 1 112 ? -19.602 -8.688 6.847 1.00 89.75 112 ALA A CA 1
ATOM 840 C C . ALA A 1 112 ? -20.849 -8.496 7.726 1.00 89.75 112 ALA A C 1
ATOM 842 O O . ALA A 1 112 ? -21.600 -7.548 7.518 1.00 89.75 112 ALA A O 1
ATOM 843 N N . GLU A 1 113 ? -21.041 -9.345 8.739 1.00 91.19 113 GLU A N 1
ATOM 844 C CA . GLU A 1 113 ? -22.153 -9.255 9.697 1.00 91.19 113 GLU A CA 1
ATOM 845 C C . GLU A 1 113 ? -22.123 -7.969 10.538 1.00 91.19 113 GLU A C 1
ATOM 847 O O . GLU A 1 113 ? -23.172 -7.471 10.946 1.00 91.19 113 GLU A O 1
ATOM 852 N N . HIS A 1 114 ? -20.935 -7.408 10.774 1.00 90.75 114 HIS A N 1
ATOM 853 C CA . HIS A 1 114 ? -20.736 -6.216 11.602 1.00 90.75 114 HIS A CA 1
ATOM 854 C C . HIS A 1 114 ? -20.153 -5.028 10.825 1.00 90.75 114 HIS A C 1
ATOM 856 O O . HIS A 1 114 ? -19.641 -4.079 11.427 1.00 90.75 114 HIS A O 1
ATOM 862 N N . PHE A 1 115 ? -20.251 -5.048 9.494 1.00 89.38 115 PHE A N 1
ATOM 863 C CA . PHE A 1 115 ? -19.577 -4.091 8.618 1.00 89.38 115 PHE A CA 1
ATOM 864 C C . PHE A 1 115 ? -19.957 -2.638 8.936 1.00 89.38 115 PHE A C 1
ATOM 866 O O . PHE A 1 115 ? -19.078 -1.800 9.149 1.00 89.38 115 PHE A O 1
ATOM 873 N N . ASP A 1 116 ? -21.260 -2.372 9.068 1.00 88.00 116 ASP A N 1
ATOM 874 C CA . ASP A 1 116 ? -21.814 -1.037 9.338 1.00 88.00 116 ASP A CA 1
ATOM 875 C C . ASP A 1 116 ? -21.377 -0.465 10.691 1.00 88.00 116 ASP A C 1
ATOM 877 O O . ASP A 1 116 ? -21.373 0.747 10.885 1.00 88.00 116 ASP A O 1
ATOM 881 N N . THR A 1 117 ? -21.006 -1.330 11.638 1.00 87.31 117 THR A N 1
ATOM 882 C CA . THR A 1 117 ? -20.521 -0.918 12.961 1.00 87.31 117 THR A CA 1
ATOM 883 C C . THR A 1 117 ? -19.004 -0.774 13.013 1.00 87.31 117 THR A C 1
ATOM 885 O O . THR A 1 117 ? -18.503 0.133 13.676 1.00 87.31 117 THR A O 1
ATOM 888 N N . LEU A 1 118 ? -18.266 -1.637 12.309 1.00 88.06 118 LEU A N 1
ATOM 889 C CA . LEU A 1 118 ? -16.803 -1.688 12.344 1.00 88.06 118 LEU A CA 1
ATOM 890 C C . LEU A 1 118 ? -16.164 -0.509 11.600 1.00 88.06 118 LEU A C 1
ATOM 892 O O . LEU A 1 118 ? -15.214 0.090 12.108 1.00 88.06 118 LEU A O 1
ATOM 896 N N . PHE A 1 119 ? -16.708 -0.141 10.437 1.00 89.50 119 PHE A N 1
ATOM 897 C CA . PHE A 1 119 ? -16.086 0.817 9.514 1.00 89.50 119 PHE A CA 1
ATOM 898 C C . PHE A 1 119 ? -16.817 2.162 9.459 1.00 89.50 119 PHE A C 1
ATOM 900 O O . PHE A 1 119 ? -17.246 2.622 8.403 1.00 89.50 119 PHE A O 1
ATOM 907 N N . THR A 1 120 ? -16.957 2.804 10.616 1.00 86.25 120 THR A N 1
ATOM 908 C CA . THR A 1 120 ? -17.667 4.089 10.768 1.00 86.25 120 THR A CA 1
ATOM 909 C C . THR A 1 120 ? -16.744 5.306 10.821 1.00 86.25 120 THR A C 1
ATOM 911 O O . THR A 1 120 ? -17.207 6.438 10.691 1.00 86.25 120 THR A O 1
ATOM 914 N N . THR A 1 121 ? -15.438 5.096 11.002 1.00 85.62 121 THR A N 1
ATOM 915 C CA . THR A 1 121 ? -14.441 6.168 11.149 1.00 85.62 121 THR A CA 1
ATOM 916 C C . THR A 1 121 ? -13.484 6.202 9.963 1.00 85.62 121 THR A C 1
ATOM 918 O O . THR A 1 121 ? -13.213 5.169 9.348 1.00 85.62 121 THR A O 1
ATOM 921 N N . GLU A 1 122 ? -12.910 7.372 9.672 1.00 86.00 122 GLU A N 1
ATOM 922 C CA . GLU A 1 122 ? -11.908 7.535 8.607 1.00 86.00 122 GLU A CA 1
ATOM 923 C C . GLU A 1 122 ? -10.731 6.560 8.773 1.00 86.00 122 GLU A C 1
ATOM 925 O O . GLU A 1 122 ? -10.368 5.868 7.825 1.00 86.00 122 GLU A O 1
ATOM 930 N N . HIS A 1 123 ? -10.221 6.409 10.001 1.00 82.88 123 HIS A N 1
ATOM 931 C CA . HIS A 1 123 ? -9.131 5.481 10.307 1.00 82.88 123 HIS A CA 1
ATOM 932 C C . HIS A 1 123 ? -9.490 4.023 9.980 1.00 82.88 123 HIS A C 1
ATOM 934 O O . HIS A 1 123 ? -8.755 3.356 9.256 1.00 82.88 123 HIS A O 1
ATOM 940 N N . SER A 1 124 ? -10.653 3.542 10.438 1.00 86.94 124 SER A N 1
ATOM 941 C CA . SER A 1 124 ? -11.103 2.169 10.155 1.00 86.94 124 SER A CA 1
ATOM 942 C C . SER A 1 124 ? -11.312 1.911 8.657 1.00 86.94 124 SER A C 1
ATOM 944 O O . SER A 1 124 ? -11.038 0.817 8.166 1.00 86.94 124 SER A O 1
ATOM 946 N N . ILE A 1 125 ? -11.760 2.926 7.911 1.00 88.31 125 ILE A N 1
ATOM 947 C CA . ILE A 1 125 ? -11.946 2.842 6.459 1.00 88.31 125 ILE A CA 1
ATOM 948 C C . ILE A 1 125 ? -10.592 2.744 5.750 1.00 88.31 125 ILE A C 1
ATOM 950 O O . ILE A 1 125 ? -10.450 1.977 4.798 1.00 88.31 125 ILE A O 1
ATOM 954 N N . ASP A 1 126 ? -9.590 3.499 6.195 1.00 85.81 126 ASP A N 1
ATOM 955 C CA . ASP A 1 126 ? -8.251 3.429 5.614 1.00 85.81 126 ASP A CA 1
ATOM 956 C C . ASP A 1 126 ? -7.560 2.095 5.917 1.00 85.81 126 ASP A C 1
ATOM 958 O O . ASP A 1 126 ? -6.978 1.506 5.002 1.00 85.81 126 ASP A O 1
ATOM 962 N N . GLN A 1 127 ? -7.716 1.554 7.131 1.00 86.50 127 GLN A N 1
ATOM 963 C CA . GLN A 1 127 ? -7.263 0.197 7.458 1.00 86.50 127 GLN A CA 1
ATOM 964 C C . GLN A 1 127 ? -7.926 -0.845 6.546 1.00 86.50 127 GLN A C 1
ATOM 966 O O . GLN A 1 127 ? -7.240 -1.677 5.955 1.00 86.50 127 GLN A O 1
ATOM 971 N N . LEU A 1 128 ? -9.245 -0.757 6.337 1.00 89.69 128 LEU A N 1
ATOM 972 C CA . LEU A 1 128 ? -9.959 -1.649 5.421 1.00 89.69 128 LEU A CA 1
ATOM 973 C C . LEU A 1 128 ? -9.413 -1.563 3.988 1.00 89.69 128 LEU A C 1
ATOM 975 O O . LEU A 1 128 ? -9.172 -2.597 3.363 1.00 89.69 128 LEU A O 1
ATOM 979 N N . LYS A 1 129 ? -9.186 -0.353 3.455 1.00 87.88 129 LYS A N 1
ATOM 980 C CA . LYS A 1 129 ? -8.601 -0.173 2.112 1.00 87.88 129 LYS A CA 1
ATOM 981 C C . LYS A 1 129 ? -7.234 -0.844 2.008 1.00 87.88 129 LYS A C 1
ATOM 983 O O . LYS A 1 129 ? -6.976 -1.535 1.024 1.00 87.88 129 LYS A O 1
ATOM 988 N N . GLN A 1 130 ? -6.373 -0.656 3.008 1.00 85.81 130 GLN A N 1
ATOM 989 C CA . GLN A 1 130 ? -5.054 -1.287 3.051 1.00 85.81 130 GLN A CA 1
ATOM 990 C C . GLN A 1 130 ? -5.169 -2.814 3.078 1.00 85.81 130 GLN A C 1
ATOM 992 O O . GLN A 1 130 ? -4.498 -3.486 2.295 1.00 85.81 130 GLN A O 1
ATOM 997 N N . THR A 1 131 ? -6.069 -3.366 3.897 1.00 88.50 131 THR A N 1
ATOM 998 C CA . THR A 1 131 ? -6.315 -4.811 3.947 1.00 88.50 131 THR A CA 1
ATOM 999 C C . THR A 1 131 ? -6.830 -5.351 2.614 1.00 88.50 131 THR A C 1
ATOM 1001 O O . THR A 1 131 ? -6.341 -6.377 2.151 1.00 88.50 131 THR A O 1
ATOM 1004 N N . ILE A 1 132 ? -7.758 -4.661 1.945 1.00 88.31 132 ILE A N 1
ATOM 1005 C CA . ILE A 1 132 ? -8.251 -5.069 0.619 1.00 88.31 132 ILE A CA 1
ATOM 1006 C C . ILE A 1 132 ? -7.100 -5.110 -0.392 1.00 88.31 132 ILE A C 1
ATOM 1008 O O . ILE A 1 132 ? -6.964 -6.086 -1.127 1.00 88.31 132 ILE A O 1
ATOM 1012 N N . LEU A 1 133 ? -6.243 -4.085 -0.415 1.00 87.62 133 LEU A N 1
ATOM 1013 C CA . LEU A 1 133 ? -5.072 -4.058 -1.296 1.00 87.62 133 LEU A CA 1
ATOM 1014 C C . LEU A 1 133 ? -4.100 -5.201 -0.984 1.00 87.62 133 LEU A C 1
ATOM 1016 O O . LEU A 1 133 ? -3.615 -5.857 -1.903 1.00 87.62 133 LEU A O 1
ATOM 1020 N N . GLN A 1 134 ? -3.853 -5.484 0.295 1.00 86.62 134 GLN A N 1
ATOM 1021 C CA . GLN A 1 134 ? -3.019 -6.610 0.708 1.00 86.62 134 GLN A CA 1
ATOM 1022 C C . GLN A 1 134 ? -3.605 -7.943 0.225 1.00 86.62 134 GLN A C 1
ATOM 1024 O O . GLN A 1 134 ? -2.894 -8.741 -0.380 1.00 86.62 134 GLN A O 1
ATOM 1029 N N . LEU A 1 135 ? -4.908 -8.165 0.412 1.00 87.38 135 LEU A N 1
ATOM 1030 C CA . LEU A 1 135 ? -5.590 -9.366 -0.075 1.00 87.38 135 LEU A CA 1
ATOM 1031 C C . LEU A 1 135 ? -5.542 -9.487 -1.602 1.00 87.38 135 LEU A C 1
ATOM 1033 O O . LEU A 1 135 ? -5.440 -10.601 -2.116 1.00 87.38 135 LEU A O 1
ATOM 1037 N N . ALA A 1 136 ? -5.590 -8.363 -2.324 1.00 87.69 136 ALA A N 1
ATOM 1038 C CA . ALA A 1 136 ? -5.438 -8.337 -3.777 1.00 87.69 136 ALA A CA 1
ATOM 1039 C C . ALA A 1 136 ? -4.046 -8.824 -4.196 1.00 87.69 136 ALA A C 1
ATOM 1041 O O . ALA A 1 136 ? -3.930 -9.682 -5.067 1.00 87.69 136 ALA A O 1
ATOM 1042 N N . VAL A 1 137 ? -2.999 -8.322 -3.534 1.00 87.31 137 VAL A N 1
ATOM 1043 C CA . VAL A 1 137 ? -1.603 -8.716 -3.782 1.00 87.31 137 VAL A CA 1
ATOM 1044 C C . VAL A 1 137 ? -1.357 -10.182 -3.416 1.00 87.31 137 VAL A C 1
ATOM 1046 O O . VAL A 1 137 ? -0.585 -10.858 -4.088 1.00 87.31 137 VAL A O 1
ATOM 1049 N N . MET A 1 138 ? -2.048 -10.696 -2.398 1.00 85.94 138 MET A N 1
ATOM 1050 C CA . MET A 1 138 ? -2.013 -12.114 -2.022 1.00 85.94 138 MET A CA 1
ATOM 1051 C C . MET A 1 138 ? -2.867 -13.015 -2.932 1.00 85.94 138 MET A C 1
ATOM 1053 O O . MET A 1 138 ? -2.891 -14.226 -2.732 1.00 85.94 138 MET A O 1
ATOM 1057 N N . GLY A 1 139 ? -3.619 -12.451 -3.886 1.00 87.00 139 GLY A N 1
ATOM 1058 C CA . GLY A 1 139 ? -4.517 -13.202 -4.769 1.00 87.00 139 GLY A CA 1
ATOM 1059 C C . GLY A 1 139 ? -5.740 -13.815 -4.070 1.00 87.00 139 GLY A C 1
ATOM 1060 O O . GLY A 1 139 ? -6.376 -14.712 -4.615 1.00 87.00 139 GLY A O 1
ATOM 1061 N N . LYS A 1 140 ? -6.102 -13.336 -2.872 1.00 84.88 140 LYS A N 1
ATOM 1062 C CA . LYS A 1 140 ? -7.216 -13.871 -2.062 1.00 84.88 140 LYS A CA 1
ATOM 1063 C C . LYS A 1 140 ? -8.587 -13.268 -2.404 1.00 84.88 140 LYS A C 1
ATOM 1065 O O . LYS A 1 140 ? -9.601 -13.763 -1.924 1.00 84.88 140 LYS A O 1
ATOM 1070 N N . LEU A 1 141 ? -8.641 -12.206 -3.216 1.00 84.31 141 LEU A N 1
ATOM 1071 C CA . LEU A 1 141 ? -9.901 -11.524 -3.561 1.00 84.31 141 LEU A CA 1
ATOM 1072 C C . LEU A 1 141 ? -10.720 -12.217 -4.654 1.00 84.31 141 LEU A C 1
ATOM 1074 O O . LEU A 1 141 ? -11.916 -11.957 -4.772 1.00 84.31 141 LEU A O 1
ATOM 1078 N N . VAL A 1 142 ? -10.086 -13.057 -5.472 1.00 83.62 142 VAL A N 1
ATOM 1079 C CA . VAL A 1 142 ? -10.726 -13.691 -6.629 1.00 83.62 142 VAL A CA 1
ATOM 1080 C C . VAL A 1 142 ? -10.543 -15.207 -6.535 1.00 83.62 142 VAL A C 1
ATOM 1082 O O . VAL A 1 142 ? -9.431 -15.660 -6.242 1.00 83.62 142 VAL A O 1
ATOM 1085 N N . PRO A 1 143 ? -11.600 -16.009 -6.771 1.00 81.69 143 PRO A N 1
ATOM 1086 C CA . PRO A 1 143 ? -11.466 -17.456 -6.886 1.00 81.69 143 PRO A CA 1
ATOM 1087 C C . PRO A 1 143 ? -10.458 -17.820 -7.977 1.00 81.69 143 PRO A C 1
ATOM 1089 O O . PRO A 1 143 ? -10.551 -17.319 -9.092 1.00 81.69 143 PRO A O 1
ATOM 1092 N N . GLN A 1 144 ? -9.508 -18.691 -7.650 1.00 81.25 144 GLN A N 1
ATOM 1093 C CA . GLN A 1 144 ? -8.520 -19.174 -8.614 1.00 81.25 144 GLN A CA 1
ATOM 1094 C C . GLN A 1 144 ? -9.118 -20.302 -9.458 1.00 81.25 144 GLN A C 1
ATOM 1096 O O . GLN A 1 144 ? -9.728 -21.218 -8.892 1.00 81.25 144 GLN A O 1
ATOM 1101 N N . ASP A 1 145 ? -8.925 -20.242 -10.774 1.00 84.62 145 ASP A N 1
ATOM 1102 C CA . ASP A 1 145 ? -9.288 -21.304 -11.709 1.00 84.62 145 ASP A CA 1
ATOM 1103 C C . ASP A 1 145 ? -8.051 -22.179 -11.996 1.00 84.62 145 ASP A C 1
ATOM 1105 O O . ASP A 1 145 ? -7.077 -21.688 -12.564 1.00 84.62 145 ASP A O 1
ATOM 1109 N N . PRO A 1 146 ? -8.052 -23.476 -11.635 1.00 83.06 146 PRO A N 1
ATOM 1110 C CA . PRO A 1 146 ? -6.929 -24.376 -11.917 1.00 83.06 146 PRO A CA 1
ATOM 1111 C C . PRO A 1 146 ? -6.635 -24.575 -13.412 1.00 83.06 146 PRO A C 1
ATOM 1113 O O . PRO A 1 146 ? -5.600 -25.136 -13.764 1.00 83.06 146 PRO A O 1
ATOM 1116 N N . SER A 1 147 ? -7.559 -24.187 -14.295 1.00 87.06 147 SER A N 1
ATOM 1117 C CA . SER A 1 147 ? -7.374 -24.248 -15.745 1.00 87.06 147 SER A CA 1
ATOM 1118 C C . SER A 1 147 ? -6.759 -22.980 -16.345 1.00 87.06 147 SER A C 1
ATOM 1120 O O . SER A 1 147 ? -6.467 -22.965 -17.546 1.00 87.06 147 SER A O 1
ATOM 1122 N N . ASP A 1 148 ? -6.526 -21.943 -15.533 1.00 89.12 148 ASP A N 1
ATOM 1123 C CA . ASP A 1 148 ? -5.864 -20.725 -15.985 1.00 89.12 148 ASP A CA 1
ATOM 1124 C C . ASP A 1 148 ? -4.419 -20.990 -16.422 1.00 89.12 148 ASP A C 1
ATOM 1126 O O . ASP A 1 148 ? -3.701 -21.854 -15.913 1.00 89.12 148 ASP A O 1
ATOM 1130 N N . VAL A 1 149 ? -3.974 -20.201 -17.400 1.00 88.19 149 VAL A N 1
ATOM 1131 C CA . VAL A 1 149 ? -2.593 -20.258 -17.878 1.00 88.19 149 VAL A CA 1
ATOM 1132 C C . VAL A 1 149 ? -1.668 -19.734 -16.772 1.00 88.19 149 VAL A C 1
ATOM 1134 O O . VAL A 1 149 ? -1.856 -18.598 -16.329 1.00 88.19 149 VAL A O 1
ATOM 1137 N N . PRO A 1 150 ? -0.642 -20.497 -16.355 1.00 93.31 150 PRO A N 1
ATOM 1138 C CA . PRO A 1 150 ? 0.249 -20.077 -15.282 1.00 93.31 150 PRO A CA 1
ATOM 1139 C C . PRO A 1 150 ? 1.090 -18.864 -15.689 1.00 93.31 150 PRO A C 1
ATOM 1141 O O . PRO A 1 150 ? 1.401 -18.649 -16.868 1.00 93.31 150 PRO A O 1
ATOM 1144 N N . ALA A 1 151 ? 1.519 -18.093 -14.690 1.00 91.69 151 ALA A N 1
ATOM 1145 C CA . ALA A 1 151 ? 2.329 -16.898 -14.881 1.00 91.69 151 ALA A CA 1
ATOM 1146 C C . ALA A 1 151 ?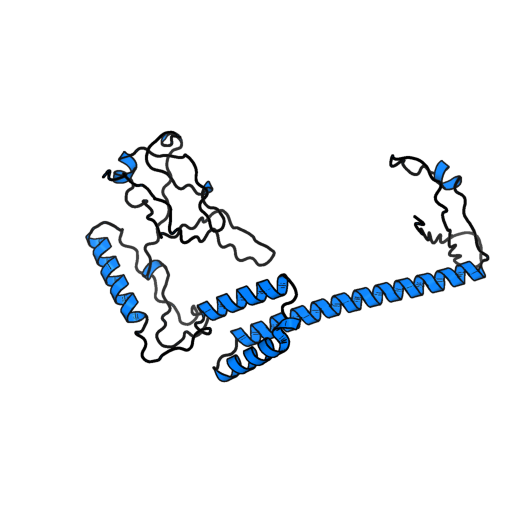 3.641 -17.189 -15.631 1.00 91.69 151 ALA A C 1
ATOM 1148 O O . ALA A 1 151 ? 4.046 -16.364 -16.453 1.00 91.69 151 ALA A O 1
ATOM 1149 N N . SER A 1 152 ? 4.255 -18.366 -15.451 1.00 91.44 152 SER A N 1
ATOM 1150 C CA . SER A 1 152 ? 5.452 -18.805 -16.196 1.00 91.44 152 SER A CA 1
ATOM 1151 C C . SER A 1 152 ? 5.316 -18.626 -17.703 1.00 91.44 152 SER A C 1
ATOM 1153 O O . SER A 1 152 ? 6.221 -18.092 -18.341 1.00 91.44 152 SER A O 1
ATOM 1155 N N . ALA A 1 153 ? 4.170 -18.985 -18.286 1.00 92.50 153 ALA A N 1
ATOM 1156 C CA . ALA A 1 153 ? 3.961 -18.869 -19.728 1.00 92.50 153 ALA A CA 1
ATOM 1157 C C . ALA A 1 153 ? 3.958 -17.405 -20.211 1.00 92.50 153 ALA A C 1
ATOM 1159 O O . ALA A 1 153 ? 4.340 -17.113 -21.348 1.00 92.50 153 ALA A O 1
ATOM 1160 N N . LEU A 1 154 ? 3.523 -16.461 -19.369 1.00 92.06 154 LEU A N 1
ATOM 1161 C CA . LEU A 1 154 ? 3.642 -15.030 -19.653 1.00 92.06 154 LEU A CA 1
ATOM 1162 C C . LEU A 1 154 ? 5.087 -14.552 -19.463 1.00 92.06 154 LEU A C 1
ATOM 1164 O O . LEU A 1 154 ? 5.590 -13.795 -20.293 1.00 92.06 154 LEU A O 1
ATOM 1168 N N . LEU A 1 155 ? 5.764 -15.013 -18.412 1.00 92.50 155 LEU A N 1
ATOM 1169 C CA . LEU A 1 155 ? 7.150 -14.646 -18.125 1.00 92.50 155 LEU A CA 1
ATOM 1170 C C . LEU A 1 155 ? 8.112 -15.095 -19.231 1.00 92.50 155 LEU A C 1
ATOM 1172 O O . LEU A 1 155 ? 8.993 -14.327 -19.612 1.00 92.50 155 LEU A O 1
ATOM 1176 N N . GLU A 1 156 ? 7.898 -16.270 -19.826 1.00 92.44 156 GLU A N 1
ATOM 1177 C CA . GLU A 1 156 ? 8.650 -16.736 -20.998 1.00 92.44 156 GLU A CA 1
ATOM 1178 C C . GLU A 1 156 ? 8.508 -15.781 -22.192 1.00 92.44 156 GLU A C 1
ATOM 1180 O O . GLU A 1 156 ? 9.499 -15.413 -22.829 1.00 92.44 156 GLU A O 1
ATOM 1185 N N . LYS A 1 157 ? 7.283 -15.314 -22.472 1.00 93.44 157 LYS A N 1
ATOM 1186 C CA . LYS A 1 157 ? 7.024 -14.343 -23.551 1.00 93.44 157 LYS A CA 1
ATOM 1187 C C . LYS A 1 157 ? 7.719 -13.011 -23.285 1.00 93.44 157 LYS A C 1
ATOM 1189 O O . LYS A 1 157 ? 8.270 -12.413 -24.207 1.00 93.44 157 LYS A O 1
ATOM 1194 N N . ILE A 1 158 ? 7.708 -12.556 -22.034 1.00 91.00 158 ILE A N 1
ATOM 1195 C CA . ILE A 1 158 ? 8.361 -11.308 -21.623 1.00 91.00 158 ILE A CA 1
ATOM 1196 C C . ILE A 1 158 ? 9.880 -11.431 -21.734 1.00 91.00 158 ILE A C 1
ATOM 1198 O O . ILE A 1 158 ? 10.523 -10.519 -22.253 1.00 91.00 158 ILE A O 1
ATOM 1202 N N . ALA A 1 159 ? 10.456 -12.560 -21.320 1.00 91.00 159 ALA A N 1
ATOM 1203 C CA . ALA A 1 159 ? 11.884 -12.822 -21.455 1.00 91.00 159 ALA A CA 1
ATOM 1204 C C . ALA A 1 159 ? 12.325 -12.803 -22.929 1.00 91.00 159 ALA A C 1
ATOM 1206 O O . ALA A 1 159 ? 13.295 -12.122 -23.268 1.00 91.00 159 ALA A O 1
ATOM 1207 N N . ALA A 1 160 ? 11.573 -13.469 -23.812 1.00 92.75 160 ALA A N 1
ATOM 1208 C CA . ALA A 1 160 ? 11.847 -13.482 -25.249 1.00 92.75 160 ALA A CA 1
ATOM 1209 C C . ALA A 1 160 ? 11.727 -12.084 -25.886 1.00 92.75 160 ALA A C 1
ATOM 1211 O O . ALA A 1 160 ? 12.581 -11.676 -26.677 1.00 92.75 160 ALA A O 1
ATOM 1212 N N . GLU A 1 161 ? 10.697 -11.312 -25.523 1.00 92.62 161 GLU A N 1
ATOM 1213 C CA . GLU A 1 161 ? 10.535 -9.937 -26.008 1.00 92.62 161 GLU A CA 1
ATOM 1214 C C . GLU A 1 161 ? 11.670 -9.029 -25.510 1.00 92.62 161 GLU A C 1
ATOM 1216 O O . GLU A 1 161 ? 12.228 -8.249 -26.285 1.00 92.62 161 GLU A O 1
ATOM 1221 N N . LYS A 1 162 ? 12.079 -9.167 -24.243 1.00 90.56 162 LYS A N 1
ATOM 1222 C CA . LYS A 1 162 ? 13.205 -8.421 -23.667 1.00 90.56 162 LYS A CA 1
ATOM 1223 C C . LYS A 1 162 ? 14.509 -8.730 -24.403 1.00 90.56 162 LYS A C 1
ATOM 1225 O O . LYS A 1 162 ? 15.252 -7.806 -24.731 1.00 90.56 162 LYS A O 1
ATOM 1230 N N . GLU A 1 163 ? 14.771 -9.997 -24.721 1.00 91.81 163 GLU A N 1
ATOM 1231 C CA . GLU A 1 163 ? 15.940 -10.398 -25.510 1.00 91.81 163 GLU A CA 1
ATOM 1232 C C . GLU A 1 163 ? 15.918 -9.783 -26.916 1.00 91.81 163 GLU A C 1
ATOM 1234 O O . GLU A 1 163 ? 16.918 -9.208 -27.356 1.00 91.81 163 GLU A O 1
ATOM 1239 N N . ARG A 1 164 ? 14.757 -9.784 -27.586 1.00 94.50 164 ARG A N 1
ATOM 1240 C CA . ARG A 1 164 ? 14.593 -9.109 -28.883 1.00 94.50 164 ARG A CA 1
ATOM 1241 C C . ARG A 1 164 ? 14.914 -7.616 -28.795 1.00 94.50 164 ARG A C 1
ATOM 1243 O O . ARG A 1 164 ? 15.637 -7.094 -29.641 1.00 94.50 164 ARG A O 1
ATOM 1250 N N . LEU A 1 165 ? 14.426 -6.923 -27.764 1.00 91.06 165 LEU A N 1
ATOM 1251 C CA . LEU A 1 165 ? 14.688 -5.492 -27.565 1.00 91.06 165 LEU A CA 1
ATOM 1252 C C . LEU A 1 165 ? 16.171 -5.187 -27.283 1.00 91.06 165 LEU A C 1
ATOM 1254 O O . LEU A 1 165 ? 16.654 -4.111 -27.657 1.00 91.06 165 LEU A O 1
ATOM 1258 N N . ILE A 1 166 ? 16.897 -6.118 -26.655 1.00 91.25 166 ILE A N 1
ATOM 1259 C CA . ILE A 1 166 ? 18.351 -6.025 -26.455 1.00 91.25 166 ILE A CA 1
ATOM 1260 C C . ILE A 1 166 ? 19.085 -6.180 -27.793 1.00 91.25 166 ILE A C 1
ATOM 1262 O O . ILE A 1 166 ? 19.970 -5.376 -28.096 1.00 91.25 166 ILE A O 1
ATOM 1266 N N . ILE A 1 167 ? 18.703 -7.164 -28.616 1.00 92.75 167 ILE A N 1
ATOM 1267 C CA . ILE A 1 167 ? 19.282 -7.391 -29.953 1.00 92.75 167 ILE A CA 1
ATOM 1268 C C . ILE A 1 167 ? 19.054 -6.170 -30.857 1.00 92.75 167 ILE A C 1
ATOM 1270 O O . ILE A 1 167 ? 19.988 -5.691 -31.504 1.00 92.75 167 ILE A O 1
ATOM 1274 N N . ASP A 1 168 ? 17.848 -5.600 -30.815 1.00 91.38 168 ASP A N 1
ATOM 1275 C CA . ASP A 1 168 ? 17.467 -4.368 -31.518 1.00 91.38 168 ASP A CA 1
ATOM 1276 C C . ASP A 1 168 ? 18.188 -3.109 -30.992 1.00 91.38 168 ASP A C 1
ATOM 1278 O O . ASP A 1 168 ? 18.033 -2.022 -31.556 1.00 91.38 168 ASP A O 1
ATOM 1282 N N . LYS A 1 169 ? 18.963 -3.218 -29.901 1.00 87.12 169 LYS A N 1
ATOM 1283 C CA . LYS A 1 169 ? 19.640 -2.105 -29.209 1.00 87.12 169 LYS A CA 1
ATOM 1284 C C . LYS A 1 169 ? 18.680 -0.997 -28.757 1.00 87.12 169 LYS A C 1
ATOM 1286 O O . LYS A 1 169 ? 19.086 0.166 -28.655 1.00 87.12 169 LYS A O 1
ATOM 1291 N N . LYS A 1 170 ? 17.416 -1.347 -28.501 1.00 85.00 170 LYS A N 1
ATOM 1292 C CA . LYS A 1 170 ? 16.402 -0.440 -27.941 1.00 85.00 170 LYS A CA 1
ATOM 1293 C C . LYS A 1 170 ? 16.557 -0.310 -26.431 1.00 85.00 170 LYS A C 1
ATOM 1295 O O . LYS A 1 170 ? 16.372 0.777 -25.897 1.00 85.00 170 LYS A O 1
ATOM 1300 N N . ILE A 1 171 ? 16.955 -1.396 -25.769 1.00 87.06 171 ILE A N 1
ATOM 1301 C CA . ILE A 1 171 ? 17.296 -1.415 -24.344 1.00 87.06 171 ILE A CA 1
ATOM 1302 C C . ILE A 1 171 ? 18.686 -2.018 -24.138 1.00 87.06 171 ILE A C 1
ATOM 1304 O O . ILE A 1 171 ? 19.203 -2.746 -24.989 1.00 87.06 171 ILE A O 1
ATOM 1308 N N . ARG A 1 172 ? 19.315 -1.704 -23.004 1.00 85.81 172 ARG A N 1
ATOM 1309 C CA . ARG A 1 172 ? 20.611 -2.285 -22.633 1.00 85.81 172 ARG A CA 1
ATOM 1310 C C . ARG A 1 172 ? 20.411 -3.614 -21.911 1.00 85.81 172 ARG A C 1
ATOM 1312 O O . ARG A 1 172 ? 19.429 -3.797 -21.199 1.00 85.81 172 ARG A O 1
ATOM 1319 N N . SER A 1 173 ? 21.379 -4.516 -22.052 1.00 86.62 173 SER A N 1
ATOM 1320 C CA . SER A 1 173 ? 21.400 -5.741 -21.253 1.00 86.62 173 SER A CA 1
ATOM 1321 C C . SER A 1 173 ? 21.571 -5.405 -19.768 1.00 86.62 173 SER A C 1
ATOM 1323 O O . SER A 1 173 ? 22.378 -4.545 -19.405 1.00 86.62 173 SER A O 1
ATOM 1325 N N . GLN A 1 174 ? 20.794 -6.076 -18.922 1.00 85.25 174 GLN A N 1
ATOM 1326 C CA . GLN A 1 174 ? 20.830 -5.932 -17.471 1.00 85.25 174 GLN A CA 1
ATOM 1327 C C . GLN A 1 174 ? 21.440 -7.183 -16.849 1.00 85.25 174 GLN A C 1
ATOM 1329 O O . GLN A 1 174 ? 21.283 -8.292 -17.360 1.00 85.25 174 GLN A O 1
ATOM 1334 N N . LYS A 1 175 ? 22.153 -7.005 -15.735 1.00 86.31 175 LYS A N 1
ATOM 1335 C CA . LYS A 1 175 ? 22.748 -8.125 -15.006 1.00 86.31 175 LYS A CA 1
ATOM 1336 C C . LYS A 1 175 ? 21.636 -9.051 -14.507 1.00 86.31 175 LYS A C 1
ATOM 1338 O O . LYS A 1 175 ? 20.691 -8.573 -13.885 1.00 86.31 175 LYS A O 1
ATOM 1343 N N . LYS A 1 176 ? 21.795 -10.360 -14.729 1.00 86.75 176 LYS A N 1
ATOM 1344 C CA . LYS A 1 176 ? 20.906 -11.376 -14.156 1.00 86.75 176 LYS A CA 1
ATOM 1345 C C . LYS A 1 176 ? 20.898 -11.242 -12.632 1.00 86.75 176 LYS A C 1
ATOM 1347 O O . LYS A 1 176 ? 21.966 -11.190 -12.011 1.00 86.75 176 LYS A O 1
ATOM 1352 N N . LEU A 1 177 ? 19.706 -11.154 -12.055 1.00 88.62 177 LEU A N 1
ATOM 1353 C CA . LEU A 1 177 ? 19.538 -11.068 -10.613 1.00 88.62 177 LEU A CA 1
ATOM 1354 C C . LEU A 1 177 ? 19.648 -12.467 -9.974 1.00 88.62 177 LEU A C 1
ATOM 1356 O O . LEU A 1 177 ? 19.453 -13.473 -10.662 1.00 88.62 177 LEU A O 1
ATOM 1360 N N . PRO A 1 178 ? 20.006 -12.558 -8.680 1.00 90.44 178 PRO A N 1
ATOM 1361 C CA . PRO A 1 178 ? 19.982 -13.822 -7.950 1.00 90.44 178 PRO A CA 1
ATOM 1362 C C . PRO A 1 178 ? 18.574 -14.415 -7.913 1.00 90.44 178 PRO A C 1
ATOM 1364 O O . PRO A 1 178 ? 17.588 -13.676 -7.932 1.00 90.44 178 PRO A O 1
ATOM 1367 N N . GLU A 1 179 ? 18.477 -15.734 -7.785 1.00 89.81 179 GLU A N 1
ATOM 1368 C CA . GLU A 1 179 ? 17.201 -16.392 -7.499 1.00 89.81 179 GLU A CA 1
ATOM 1369 C C . GLU A 1 179 ? 16.617 -15.888 -6.167 1.00 89.81 179 GLU A C 1
ATOM 1371 O O . GLU A 1 179 ? 17.323 -15.306 -5.337 1.00 89.81 179 GLU A O 1
ATOM 1376 N N . ILE A 1 180 ? 15.304 -16.032 -5.999 1.00 91.25 180 ILE A N 1
ATOM 1377 C CA . ILE A 1 180 ? 14.604 -15.609 -4.782 1.00 91.25 180 ILE A CA 1
ATOM 1378 C C . ILE A 1 180 ? 14.683 -16.755 -3.772 1.00 91.25 180 ILE A C 1
ATOM 1380 O O . ILE A 1 180 ? 14.167 -17.845 -4.037 1.00 91.25 180 ILE A O 1
ATOM 1384 N N . GLY A 1 181 ? 15.324 -16.507 -2.628 1.00 90.75 181 GLY A N 1
ATOM 1385 C CA . GLY A 1 181 ? 15.393 -17.448 -1.511 1.00 90.75 181 GLY A CA 1
ATOM 1386 C C . GLY A 1 181 ? 14.010 -17.786 -0.947 1.00 90.75 181 GLY A C 1
ATOM 1387 O O . GLY A 1 181 ? 13.044 -17.048 -1.129 1.00 90.75 181 GLY A O 1
ATOM 1388 N N . VAL A 1 182 ? 13.888 -18.925 -0.261 1.00 86.88 182 VAL A N 1
ATOM 1389 C CA . VAL A 1 182 ? 12.619 -19.325 0.380 1.00 86.88 182 VAL A CA 1
ATOM 1390 C C . VAL A 1 182 ? 12.266 -18.373 1.527 1.00 86.88 182 VAL A C 1
ATOM 1392 O O . VAL A 1 182 ? 11.105 -18.032 1.701 1.00 86.88 182 VAL A O 1
ATOM 1395 N N . ASP A 1 183 ? 13.275 -17.905 2.255 1.00 90.50 183 ASP A N 1
ATOM 1396 C CA . ASP A 1 183 ? 13.193 -16.936 3.348 1.00 90.50 183 ASP A CA 1
ATOM 1397 C C . ASP A 1 183 ? 12.860 -15.508 2.887 1.00 90.50 183 ASP A C 1
ATOM 1399 O O . ASP A 1 183 ? 12.336 -14.718 3.668 1.00 90.50 183 ASP A O 1
ATOM 1403 N N . GLU A 1 184 ? 13.112 -15.176 1.616 1.00 91.50 184 GLU A N 1
ATOM 1404 C CA . GLU A 1 184 ? 12.720 -13.887 1.028 1.00 91.50 184 GLU A CA 1
ATOM 1405 C C . GLU A 1 184 ? 11.214 -13.816 0.707 1.00 91.50 184 GLU A C 1
ATOM 1407 O O . GLU A 1 184 ? 10.701 -12.724 0.456 1.00 91.50 184 GLU A O 1
ATOM 1412 N N . LYS A 1 185 ? 10.500 -14.951 0.673 1.00 90.00 185 LYS A N 1
ATOM 1413 C CA . LYS A 1 185 ? 9.084 -15.012 0.280 1.00 90.00 185 LYS A CA 1
ATOM 1414 C C . LYS A 1 185 ? 8.193 -14.636 1.468 1.00 90.00 185 LYS A C 1
ATOM 1416 O O . LYS A 1 185 ? 8.147 -15.390 2.437 1.00 90.00 185 LYS A O 1
ATOM 1421 N N . PRO A 1 186 ? 7.446 -13.518 1.409 1.00 86.44 186 PRO A N 1
ATOM 1422 C CA . PRO A 1 186 ? 6.691 -13.051 2.572 1.00 86.44 186 PRO A CA 1
ATOM 1423 C C . PRO A 1 186 ? 5.449 -13.898 2.883 1.00 86.44 186 PRO A C 1
ATOM 1425 O O . PRO A 1 186 ? 4.979 -13.895 4.016 1.00 86.44 186 PRO A O 1
ATOM 1428 N N . PHE A 1 187 ? 4.887 -14.571 1.874 1.00 86.06 187 PHE A N 1
ATOM 1429 C CA . PHE A 1 187 ? 3.687 -15.399 1.984 1.00 86.06 187 PHE A CA 1
ATOM 1430 C C . PHE A 1 187 ? 3.583 -16.400 0.824 1.00 86.06 187 PHE A C 1
ATOM 1432 O O . PHE A 1 187 ? 4.274 -16.275 -0.197 1.00 86.06 187 PHE A O 1
ATOM 1439 N N . ASP A 1 188 ? 2.678 -17.367 0.983 1.00 85.31 188 ASP A N 1
ATOM 1440 C CA . ASP A 1 188 ? 2.354 -18.365 -0.034 1.00 85.31 188 ASP A CA 1
ATOM 1441 C C . ASP A 1 188 ? 1.477 -17.780 -1.140 1.00 85.31 188 ASP A C 1
ATOM 1443 O O . ASP A 1 188 ? 0.463 -17.125 -0.885 1.00 85.31 188 ASP A O 1
ATOM 1447 N N . LEU A 1 189 ? 1.871 -18.035 -2.385 1.00 88.38 189 LEU A N 1
ATOM 1448 C CA . LEU A 1 189 ? 1.136 -17.583 -3.556 1.00 88.38 189 LEU A CA 1
ATOM 1449 C C . LEU A 1 189 ? 0.032 -18.571 -3.949 1.00 88.38 189 LEU A C 1
ATOM 1451 O O . LEU A 1 189 ? 0.167 -19.775 -3.711 1.00 88.38 189 LEU A O 1
ATOM 1455 N N . PRO A 1 190 ? -1.035 -18.087 -4.607 1.00 87.50 190 PRO A N 1
ATOM 1456 C CA . PRO A 1 190 ? -1.997 -18.965 -5.250 1.00 87.50 190 PRO A CA 1
ATOM 1457 C C . PRO A 1 190 ? -1.357 -19.835 -6.341 1.00 87.50 190 PRO A C 1
ATOM 1459 O O . PRO A 1 190 ? -0.292 -19.525 -6.879 1.00 87.50 190 PRO A O 1
ATOM 1462 N N . GLU A 1 191 ? -2.034 -20.927 -6.694 1.00 86.44 191 GLU A N 1
ATOM 1463 C CA . GLU A 1 191 ? -1.599 -21.802 -7.783 1.00 86.44 191 GLU A CA 1
ATOM 1464 C C . GLU A 1 191 ? -1.455 -21.017 -9.098 1.00 86.44 191 GLU A C 1
ATOM 1466 O O . GLU A 1 191 ? -2.277 -20.163 -9.423 1.00 86.44 191 GLU A O 1
ATOM 1471 N N . GLY A 1 192 ? -0.372 -21.275 -9.835 1.00 88.69 192 GLY A N 1
ATOM 1472 C CA . GLY A 1 192 ? -0.067 -20.594 -11.096 1.00 88.69 192 GLY A CA 1
ATOM 1473 C C . GLY A 1 192 ? 0.581 -19.211 -10.957 1.00 88.69 192 GLY A C 1
ATOM 1474 O O . GLY A 1 192 ? 1.035 -18.672 -11.965 1.00 88.69 192 GLY A O 1
ATOM 1475 N N . TRP A 1 193 ? 0.678 -18.640 -9.752 1.00 92.00 193 TRP A N 1
ATOM 1476 C CA . TRP A 1 193 ? 1.407 -17.390 -9.509 1.00 92.00 193 TRP A CA 1
ATOM 1477 C C . TRP A 1 193 ? 2.887 -17.661 -9.232 1.00 92.00 193 TRP A C 1
ATOM 1479 O O . TRP A 1 193 ? 3.255 -18.673 -8.639 1.00 92.00 193 TRP A O 1
ATOM 1489 N N . GLU A 1 194 ? 3.749 -16.718 -9.614 1.00 91.06 194 GLU A N 1
ATOM 1490 C CA . GLU A 1 194 ? 5.194 -16.853 -9.435 1.00 91.06 194 GLU A CA 1
ATOM 1491 C C . GLU A 1 194 ? 5.809 -15.590 -8.839 1.00 91.06 194 GLU A C 1
ATOM 1493 O O . GLU A 1 194 ? 5.527 -14.466 -9.260 1.00 91.06 194 GLU A O 1
ATOM 1498 N N . TRP A 1 195 ? 6.692 -15.788 -7.860 1.00 92.94 195 TRP A N 1
ATOM 1499 C CA . TRP A 1 195 ? 7.545 -14.723 -7.353 1.00 92.94 195 TRP A CA 1
ATOM 1500 C C . TRP A 1 195 ? 8.628 -14.401 -8.377 1.00 92.94 195 TRP A C 1
ATOM 1502 O O . TRP A 1 195 ? 9.341 -15.289 -8.842 1.00 92.94 195 TRP A O 1
ATOM 1512 N N . LEU A 1 196 ? 8.802 -13.116 -8.667 1.00 92.31 196 LEU A N 1
ATOM 1513 C CA . LEU A 1 196 ? 9.817 -12.630 -9.589 1.00 92.31 196 LEU A CA 1
ATOM 1514 C C . LEU A 1 196 ? 10.376 -11.288 -9.101 1.00 92.31 196 LEU A C 1
ATOM 1516 O O . LEU A 1 196 ? 9.666 -10.481 -8.499 1.00 92.31 196 LEU A O 1
ATOM 1520 N N . ARG A 1 197 ? 11.664 -11.024 -9.359 1.00 90.50 197 ARG A N 1
ATOM 1521 C CA . ARG A 1 197 ? 12.261 -9.720 -9.059 1.00 90.50 197 ARG A CA 1
ATOM 1522 C C . ARG A 1 197 ? 11.853 -8.726 -10.136 1.00 90.50 197 ARG A C 1
ATOM 1524 O O . ARG A 1 197 ? 11.979 -9.011 -11.319 1.00 90.50 197 ARG A O 1
ATOM 1531 N N . LEU A 1 198 ? 11.451 -7.517 -9.745 1.00 88.38 198 LEU A N 1
ATOM 1532 C CA . LEU A 1 198 ? 10.958 -6.489 -10.674 1.00 88.38 198 LEU A CA 1
ATOM 1533 C C . LEU A 1 198 ? 11.871 -6.270 -11.899 1.00 88.38 198 LEU A C 1
ATOM 1535 O O . LEU A 1 198 ? 11.371 -6.056 -13.000 1.00 88.38 198 LEU A O 1
ATOM 1539 N N . GLY A 1 199 ? 13.195 -6.352 -11.732 1.00 87.88 199 GLY A N 1
ATOM 1540 C CA . GLY A 1 199 ? 14.163 -6.193 -12.824 1.00 87.88 199 GLY A CA 1
ATOM 1541 C C . GLY A 1 199 ? 14.222 -7.355 -13.825 1.00 87.88 199 GLY A C 1
ATOM 1542 O O . GLY A 1 199 ? 14.734 -7.171 -14.926 1.00 87.88 199 GLY A O 1
ATOM 1543 N N . ASP A 1 200 ? 13.688 -8.529 -13.491 1.00 86.88 200 ASP A N 1
ATOM 1544 C CA . ASP A 1 200 ? 13.574 -9.644 -14.436 1.00 86.88 200 ASP A CA 1
ATOM 1545 C C . ASP A 1 200 ? 12.393 -9.420 -15.398 1.00 86.88 200 ASP A C 1
ATOM 1547 O O . ASP A 1 200 ? 12.515 -9.686 -16.592 1.00 86.88 200 ASP A O 1
ATOM 1551 N N . PHE A 1 201 ? 11.303 -8.814 -14.913 1.00 85.88 201 PHE A N 1
ATOM 1552 C CA . PHE A 1 201 ? 10.103 -8.482 -15.697 1.00 85.88 201 PHE A CA 1
ATOM 1553 C C . PHE A 1 201 ? 10.185 -7.125 -16.404 1.00 85.88 201 PHE A C 1
ATOM 1555 O O . PHE A 1 201 ? 9.662 -6.964 -17.502 1.00 85.88 201 PHE A O 1
ATOM 1562 N N . SER A 1 202 ? 10.851 -6.139 -15.801 1.00 88.69 202 SER A N 1
ATOM 1563 C CA . SER A 1 202 ? 10.913 -4.764 -16.310 1.00 88.69 202 SER A CA 1
ATOM 1564 C C . SER A 1 202 ? 12.331 -4.344 -16.701 1.00 88.69 202 SER A C 1
ATOM 1566 O O . SER A 1 202 ? 13.322 -4.963 -16.310 1.00 88.69 202 SER A O 1
ATOM 1568 N N . TYR A 1 203 ? 12.443 -3.269 -17.484 1.00 89.19 203 TYR A N 1
ATOM 1569 C CA . TYR A 1 203 ? 13.716 -2.606 -17.766 1.00 89.19 203 TYR A CA 1
ATOM 1570 C C . TYR A 1 203 ? 13.897 -1.387 -16.852 1.00 89.19 203 TYR A C 1
ATOM 1572 O O . TYR A 1 203 ? 13.457 -0.283 -17.151 1.00 89.19 203 TYR A O 1
ATOM 1580 N N . VAL A 1 204 ? 14.556 -1.599 -15.713 1.00 88.88 204 VAL A N 1
ATOM 1581 C CA . VAL A 1 204 ? 14.881 -0.536 -14.747 1.00 88.88 204 VAL A CA 1
ATOM 1582 C C . VAL A 1 204 ? 16.177 0.209 -15.103 1.00 88.88 204 VAL A C 1
ATOM 1584 O O . VAL A 1 204 ? 17.241 -0.397 -15.243 1.00 88.88 204 VAL A O 1
ATOM 1587 N N . PHE A 1 205 ? 16.127 1.539 -15.176 1.00 87.31 205 PHE A N 1
ATOM 1588 C CA . PHE A 1 205 ? 17.315 2.380 -15.342 1.00 87.31 205 PHE A CA 1
ATOM 1589 C C . PHE A 1 205 ? 17.211 3.668 -14.520 1.00 87.31 205 PHE A C 1
ATOM 1591 O O . PHE A 1 205 ? 16.123 4.141 -14.204 1.00 87.31 205 PHE A O 1
ATOM 1598 N N . SER A 1 206 ? 18.362 4.237 -14.159 1.00 86.06 206 SER A N 1
ATOM 1599 C CA . SER A 1 206 ? 18.431 5.535 -13.481 1.00 86.06 206 SER A CA 1
ATOM 1600 C C . SER A 1 206 ? 18.500 6.675 -14.493 1.00 86.06 206 SER A C 1
ATOM 1602 O O . SER A 1 206 ? 19.096 6.530 -15.562 1.00 86.06 206 SER A O 1
ATOM 1604 N N . GLY A 1 207 ? 17.918 7.821 -14.136 1.00 83.75 207 GLY A N 1
ATOM 1605 C CA . GLY A 1 207 ? 17.972 9.031 -14.954 1.00 83.75 207 GLY A CA 1
ATOM 1606 C C . GLY A 1 207 ? 19.394 9.560 -15.166 1.00 83.75 207 GLY A C 1
ATOM 1607 O O . GLY A 1 207 ? 20.336 9.184 -14.466 1.00 83.75 207 GLY A O 1
ATOM 1608 N N . ASN A 1 208 ? 19.536 10.461 -16.137 1.00 85.62 208 ASN A N 1
ATOM 1609 C CA . ASN A 1 208 ? 20.793 11.143 -16.433 1.00 85.62 208 ASN A CA 1
ATOM 1610 C C . ASN A 1 208 ? 20.820 12.556 -15.831 1.00 85.62 208 ASN A C 1
ATOM 1612 O O . ASN A 1 208 ? 19.791 13.227 -15.757 1.00 85.62 208 ASN A O 1
ATOM 1616 N N . SER A 1 209 ? 22.004 13.031 -15.444 1.00 85.31 209 SER A N 1
ATOM 1617 C CA . SER A 1 209 ? 22.212 14.424 -15.039 1.00 85.31 209 SER A CA 1
ATOM 1618 C C . SER A 1 209 ? 22.674 15.264 -16.230 1.00 85.31 209 SER A C 1
ATOM 1620 O O . SER A 1 209 ? 23.622 14.898 -16.924 1.00 85.31 209 SER A O 1
ATOM 1622 N N . PHE A 1 210 ? 22.018 16.403 -16.446 1.00 87.25 210 PHE A N 1
ATOM 1623 C CA . PHE A 1 210 ? 22.358 17.382 -17.484 1.00 87.25 210 PHE A CA 1
ATOM 1624 C C . PHE A 1 210 ? 22.886 18.669 -16.843 1.00 87.25 210 PHE A C 1
ATOM 1626 O O . PHE A 1 210 ? 22.613 18.934 -15.668 1.00 87.25 210 PHE A O 1
ATOM 1633 N N . LYS A 1 211 ? 23.664 19.465 -17.583 1.00 89.19 211 LYS A N 1
ATOM 1634 C CA . LYS A 1 211 ? 24.215 20.720 -17.056 1.00 89.19 211 LYS A CA 1
ATOM 1635 C C . LYS A 1 211 ? 23.138 21.796 -17.077 1.00 89.19 211 LYS A C 1
ATOM 1637 O O . LYS A 1 211 ? 22.317 21.834 -17.983 1.00 89.19 211 LYS A O 1
ATOM 1642 N N . SER A 1 212 ? 23.183 22.733 -16.131 1.00 87.38 212 SER A N 1
ATOM 1643 C CA . SER A 1 212 ? 22.190 23.816 -16.056 1.00 87.38 212 SER A CA 1
ATOM 1644 C C . SER A 1 212 ? 22.108 24.662 -17.333 1.00 87.38 212 SER A C 1
ATOM 1646 O O . SER A 1 212 ? 21.035 25.145 -17.665 1.00 87.38 212 SER A O 1
ATOM 1648 N N . GLY A 1 213 ? 23.219 24.813 -18.063 1.00 89.31 213 GLY A N 1
ATOM 1649 C CA . GLY A 1 213 ? 23.253 25.539 -19.336 1.00 89.31 213 GLY A CA 1
ATOM 1650 C C . GLY A 1 213 ? 22.651 24.786 -20.527 1.00 89.31 213 GLY A C 1
ATOM 1651 O O . GLY A 1 213 ? 22.492 25.389 -21.581 1.00 89.31 213 GLY A O 1
ATOM 1652 N N . ASP A 1 214 ? 22.322 23.499 -20.375 1.00 89.25 214 ASP A N 1
ATOM 1653 C CA . ASP A 1 214 ? 21.707 22.700 -21.441 1.00 89.25 214 ASP A CA 1
ATOM 1654 C C . ASP A 1 214 ? 20.185 22.936 -21.522 1.00 89.25 214 ASP A C 1
ATOM 1656 O O . ASP A 1 214 ? 19.558 22.571 -22.512 1.00 89.25 214 ASP A O 1
ATOM 1660 N N . PHE A 1 215 ? 19.568 23.523 -20.490 1.00 90.12 215 PHE A N 1
ATOM 1661 C CA . PHE A 1 215 ? 18.116 23.699 -20.408 1.00 90.12 215 PHE A CA 1
ATOM 1662 C C . PHE A 1 215 ? 17.649 25.021 -21.028 1.00 90.12 215 PHE A C 1
ATOM 1664 O O . PHE A 1 215 ? 18.339 26.037 -20.957 1.00 90.12 215 PHE A O 1
ATOM 1671 N N . ASN A 1 216 ? 16.439 25.019 -21.587 1.00 90.81 216 ASN A N 1
ATOM 1672 C CA . ASN A 1 216 ? 15.737 26.217 -22.042 1.00 90.81 216 ASN A CA 1
ATOM 1673 C C . ASN A 1 216 ? 14.228 26.122 -21.752 1.00 90.81 216 ASN A C 1
ATOM 1675 O O . ASN A 1 216 ? 13.723 25.029 -21.507 1.00 90.81 216 ASN A O 1
ATOM 1679 N N . GLU A 1 217 ? 13.522 27.254 -21.818 1.00 87.12 217 GLU A N 1
ATOM 1680 C CA . GLU A 1 217 ? 12.089 27.355 -21.479 1.00 87.12 217 GLU A CA 1
ATOM 1681 C C . GLU A 1 217 ? 11.159 27.483 -22.698 1.00 87.12 217 GLU A C 1
ATOM 1683 O O . GLU A 1 217 ? 9.962 27.726 -22.562 1.00 87.12 217 GLU A O 1
ATOM 1688 N N . VAL A 1 218 ? 11.701 27.365 -23.913 1.00 83.12 218 VAL A N 1
ATOM 1689 C CA . VAL A 1 218 ? 10.987 27.759 -25.136 1.00 83.12 218 VAL A CA 1
ATOM 1690 C C . VAL A 1 218 ? 10.639 26.555 -25.996 1.00 83.12 218 VAL A C 1
ATOM 1692 O O . VAL A 1 218 ? 9.483 26.383 -26.382 1.00 83.12 218 VAL A O 1
ATOM 1695 N N . GLU A 1 219 ? 11.625 25.728 -26.345 1.00 85.31 219 GLU A N 1
ATOM 1696 C CA . GLU A 1 219 ? 11.391 24.598 -27.229 1.00 85.31 219 GLU A CA 1
ATOM 1697 C C . GLU A 1 219 ? 12.407 23.466 -27.084 1.00 85.31 219 GLU A C 1
ATOM 1699 O O . GLU A 1 219 ? 13.559 23.632 -26.688 1.00 85.31 219 GLU A O 1
ATOM 1704 N N . GLY A 1 220 ? 11.971 22.282 -27.507 1.00 87.06 220 GLY A N 1
ATOM 1705 C CA . GLY A 1 220 ? 12.827 21.116 -27.616 1.00 87.06 220 GLY A CA 1
ATOM 1706 C C . GLY A 1 220 ? 12.152 19.882 -27.054 1.00 87.06 220 GLY A C 1
ATOM 1707 O O . 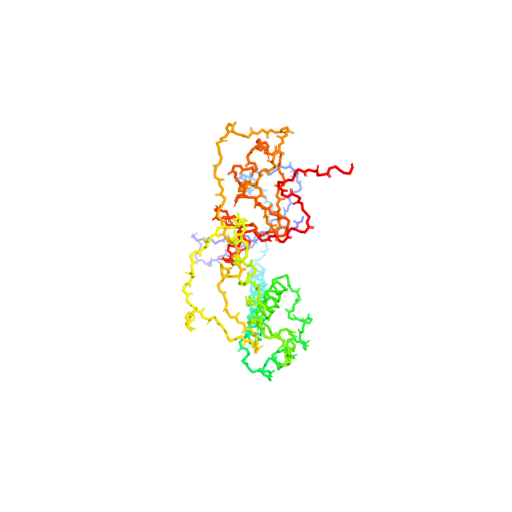GLY A 1 220 ? 11.010 19.567 -27.387 1.00 87.06 220 GLY A O 1
ATOM 1708 N N . VAL A 1 221 ? 12.907 19.164 -26.245 1.00 84.31 221 VAL A N 1
ATOM 1709 C CA . VAL A 1 221 ? 12.614 17.836 -25.725 1.00 84.31 221 VAL A CA 1
ATOM 1710 C C . VAL A 1 221 ? 12.305 17.996 -24.239 1.00 84.31 221 VAL A C 1
ATOM 1712 O O . VAL A 1 221 ? 13.191 18.365 -23.475 1.00 84.31 221 VAL A O 1
ATOM 1715 N N . ARG A 1 222 ? 11.043 17.785 -23.837 1.00 86.44 222 ARG A N 1
ATOM 1716 C CA . ARG A 1 222 ? 10.604 17.974 -22.440 1.00 86.44 222 ARG A CA 1
ATOM 1717 C C . ARG A 1 222 ? 11.396 17.083 -21.496 1.00 86.44 222 ARG A C 1
ATOM 1719 O O . ARG A 1 222 ? 11.439 15.879 -21.695 1.00 86.44 222 ARG A O 1
ATOM 1726 N N . VAL A 1 223 ? 11.974 17.637 -20.445 1.00 86.00 223 VAL A N 1
ATOM 1727 C CA . VAL A 1 223 ? 12.760 16.851 -19.488 1.00 86.00 223 VAL A CA 1
ATOM 1728 C C . VAL A 1 223 ? 11.964 16.573 -18.218 1.00 86.00 223 VAL A C 1
ATOM 1730 O O . VAL A 1 223 ? 11.206 17.415 -17.749 1.00 86.00 223 VAL A O 1
ATOM 1733 N N . ILE A 1 224 ? 12.164 15.390 -17.640 1.00 85.31 224 ILE A N 1
ATOM 1734 C CA . ILE A 1 224 ? 11.616 15.034 -16.331 1.00 85.31 224 ILE A CA 1
ATOM 1735 C C . ILE A 1 224 ? 12.747 15.117 -15.314 1.00 85.31 224 ILE A C 1
ATOM 1737 O O . ILE A 1 224 ? 13.693 14.329 -15.336 1.00 85.31 224 ILE A O 1
ATOM 1741 N N . LYS A 1 225 ? 12.659 16.104 -14.430 1.00 83.62 225 LYS A N 1
ATOM 1742 C CA . LYS A 1 225 ? 13.530 16.284 -13.271 1.00 83.62 225 LYS A CA 1
ATOM 1743 C C . LYS A 1 225 ? 12.864 15.682 -12.042 1.00 83.62 225 LYS A C 1
ATOM 1745 O O . LYS A 1 225 ? 11.657 15.474 -11.980 1.00 83.62 225 LYS A O 1
ATOM 1750 N N . ILE A 1 226 ? 13.652 15.482 -10.993 1.00 79.19 226 ILE A N 1
ATOM 1751 C CA . ILE A 1 226 ? 13.126 14.990 -9.717 1.00 79.19 226 ILE A CA 1
ATOM 1752 C C . ILE A 1 226 ? 12.091 15.930 -9.081 1.00 79.19 226 ILE A C 1
ATOM 1754 O O . ILE A 1 226 ? 11.231 15.486 -8.332 1.00 79.19 226 ILE A O 1
ATOM 1758 N N . THR A 1 227 ? 12.146 17.226 -9.396 1.00 80.19 227 THR A N 1
ATOM 1759 C CA . THR A 1 227 ? 11.152 18.221 -8.971 1.00 80.19 227 THR A CA 1
ATOM 1760 C C . THR A 1 227 ? 9.801 18.047 -9.656 1.00 80.19 227 THR A C 1
ATOM 1762 O O . THR A 1 227 ? 8.810 18.545 -9.137 1.00 80.19 227 THR A O 1
ATOM 1765 N N . ASN A 1 228 ? 9.751 17.334 -10.786 1.00 83.19 228 ASN A N 1
ATOM 1766 C CA . ASN A 1 228 ? 8.510 17.004 -11.478 1.00 83.19 228 ASN A CA 1
ATOM 1767 C C . ASN A 1 228 ? 7.780 15.819 -10.830 1.00 83.19 228 ASN A C 1
ATOM 1769 O O . ASN A 1 228 ? 6.620 15.580 -11.139 1.00 83.19 228 ASN A O 1
ATOM 1773 N N . ALA A 1 229 ? 8.426 15.053 -9.946 1.00 77.94 229 ALA A N 1
ATOM 1774 C CA . ALA A 1 229 ? 7.783 13.916 -9.296 1.00 77.94 229 ALA A CA 1
ATOM 1775 C C . ALA A 1 229 ? 6.808 14.392 -8.201 1.00 77.94 229 ALA A C 1
ATOM 1777 O O . ALA A 1 229 ? 7.232 14.781 -7.111 1.00 77.94 229 ALA A O 1
ATOM 1778 N N . GLY A 1 230 ? 5.506 14.356 -8.498 1.00 72.12 230 GLY A N 1
ATOM 1779 C CA . GLY A 1 230 ? 4.414 14.549 -7.543 1.00 72.12 230 GLY A CA 1
ATOM 1780 C C . GLY A 1 230 ? 3.899 13.222 -6.971 1.00 72.12 230 GLY A C 1
ATOM 1781 O O . GLY A 1 230 ? 4.344 12.133 -7.341 1.00 72.12 230 GLY A O 1
ATOM 1782 N N . VAL A 1 231 ? 2.943 13.290 -6.043 1.00 70.69 231 VAL A N 1
ATOM 1783 C CA . VAL A 1 231 ? 2.343 12.092 -5.432 1.00 70.69 231 VAL A CA 1
ATOM 1784 C C . VAL A 1 231 ? 1.229 11.582 -6.329 1.00 70.69 231 VAL A C 1
ATOM 1786 O O . VAL A 1 231 ? 0.152 12.165 -6.383 1.00 70.69 231 VAL A O 1
ATOM 1789 N N . GLY A 1 232 ? 1.495 10.492 -7.047 1.00 71.38 232 GLY A N 1
ATOM 1790 C CA . GLY A 1 232 ? 0.520 9.926 -7.978 1.00 71.38 232 GLY A CA 1
ATOM 1791 C C . GLY A 1 232 ? 0.266 10.807 -9.202 1.00 71.38 232 GLY A C 1
ATOM 1792 O O . GLY A 1 232 ? -0.714 10.576 -9.904 1.00 71.38 232 GLY A O 1
ATOM 1793 N N . GLU A 1 233 ? 1.138 11.786 -9.474 1.00 74.25 233 GLU A N 1
ATOM 1794 C CA . GLU A 1 233 ? 1.133 12.633 -10.667 1.00 74.25 233 GLU A CA 1
ATOM 1795 C C . GLU A 1 233 ? 2.521 13.163 -11.023 1.00 74.25 233 GLU A C 1
ATOM 1797 O O . GLU A 1 233 ? 3.411 13.250 -10.179 1.00 74.25 233 GLU A O 1
ATOM 1802 N N . LEU A 1 234 ? 2.701 13.495 -12.300 1.00 77.38 234 LEU A N 1
ATOM 1803 C CA . LEU A 1 234 ? 3.872 14.206 -12.786 1.00 77.38 234 LEU A CA 1
ATOM 1804 C C . LEU A 1 234 ? 3.503 15.688 -12.883 1.00 77.38 234 LEU A C 1
ATOM 1806 O O . LEU A 1 234 ? 2.559 16.046 -13.583 1.00 77.38 234 LEU A O 1
ATOM 1810 N N . ILE A 1 235 ? 4.246 16.533 -12.182 1.00 82.38 235 ILE A N 1
ATOM 1811 C CA . ILE A 1 235 ? 4.115 17.985 -12.243 1.00 82.38 235 ILE A CA 1
ATOM 1812 C C . ILE A 1 235 ? 4.798 18.442 -13.528 1.00 82.38 235 ILE A C 1
ATOM 1814 O O . ILE A 1 235 ? 6.018 18.324 -13.663 1.00 82.38 235 ILE A O 1
ATOM 1818 N N . GLU A 1 236 ? 4.024 18.948 -14.481 1.00 80.25 236 GLU A N 1
ATOM 1819 C CA . GLU 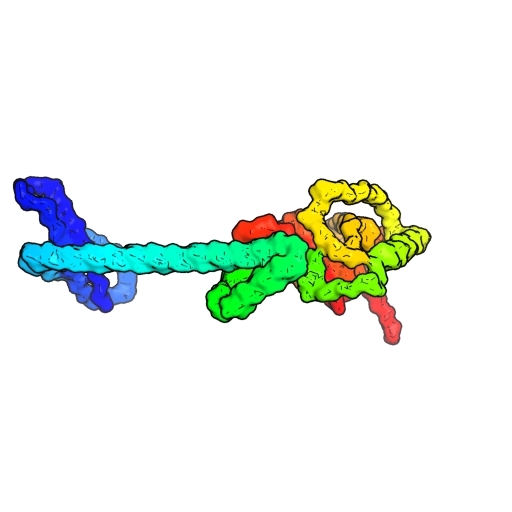A 1 236 ? 4.578 19.463 -15.730 1.00 80.25 236 GLU A CA 1
ATOM 1820 C C . GLU A 1 236 ? 5.364 20.758 -15.492 1.00 80.25 236 GLU A C 1
ATOM 1822 O O . GLU A 1 236 ? 4.930 21.644 -14.757 1.00 80.25 236 GLU A O 1
ATOM 1827 N N . THR A 1 237 ? 6.526 20.869 -16.135 1.00 78.38 237 THR A N 1
ATOM 1828 C CA . THR A 1 237 ? 7.283 22.121 -16.230 1.00 78.38 237 THR A CA 1
ATOM 1829 C C . THR A 1 237 ? 7.658 22.396 -17.680 1.00 78.38 237 THR A C 1
ATOM 1831 O O . THR A 1 237 ? 7.686 21.495 -18.527 1.00 78.38 237 THR A O 1
ATOM 1834 N N . ASP A 1 238 ? 7.973 23.655 -17.960 1.00 85.06 238 ASP A N 1
ATOM 1835 C CA . ASP A 1 238 ? 8.458 24.114 -19.260 1.00 85.06 238 ASP A CA 1
ATOM 1836 C C . ASP A 1 238 ? 9.979 23.990 -19.380 1.00 85.06 238 ASP A C 1
ATOM 1838 O O . ASP A 1 238 ? 10.638 24.833 -19.963 1.00 85.06 238 ASP A O 1
ATOM 1842 N N . ASP A 1 239 ? 10.556 22.920 -18.836 1.00 86.56 239 ASP A N 1
ATOM 1843 C CA . ASP A 1 239 ? 11.975 22.631 -19.009 1.00 86.56 239 ASP A CA 1
ATOM 1844 C C . ASP A 1 239 ? 12.207 21.772 -20.258 1.00 86.56 239 ASP A C 1
ATOM 1846 O O . ASP A 1 239 ? 11.723 20.637 -20.365 1.00 86.56 239 ASP A O 1
ATOM 1850 N N . TYR A 1 240 ? 13.011 22.287 -21.184 1.00 90.06 240 TYR A N 1
ATOM 1851 C CA . TYR A 1 240 ? 13.344 21.615 -22.435 1.00 90.06 240 TYR A CA 1
ATOM 1852 C C . TYR A 1 240 ? 14.854 21.442 -22.601 1.00 90.06 240 TYR A C 1
ATOM 1854 O O . TYR A 1 240 ? 15.650 22.307 -22.238 1.00 90.06 240 TYR A O 1
ATOM 1862 N N . LEU A 1 241 ? 15.241 20.318 -23.201 1.00 90.06 241 LEU A N 1
ATOM 1863 C CA . LEU A 1 241 ? 16.581 20.058 -23.722 1.00 90.06 241 LEU A CA 1
ATOM 1864 C C . LEU A 1 241 ? 16.605 20.222 -25.256 1.00 90.06 241 LEU A C 1
ATOM 1866 O O . LEU A 1 241 ? 15.554 20.104 -25.899 1.00 90.06 241 LEU A O 1
ATOM 1870 N N . PRO A 1 242 ? 17.778 20.452 -25.873 1.00 91.56 242 PRO A N 1
ATOM 1871 C CA . PRO A 1 242 ? 17.922 20.523 -27.325 1.00 91.56 242 PRO A CA 1
ATOM 1872 C C . PRO A 1 242 ? 17.425 19.250 -28.030 1.00 91.56 242 PRO A C 1
ATOM 1874 O O . PRO A 1 242 ? 17.487 18.148 -27.485 1.00 91.56 242 PRO A O 1
ATOM 1877 N N . ARG A 1 243 ? 16.897 19.374 -29.256 1.00 88.31 243 ARG A N 1
ATOM 1878 C CA . ARG A 1 243 ? 16.238 18.243 -29.948 1.00 88.31 243 ARG A CA 1
ATOM 1879 C C . ARG A 1 243 ? 17.178 17.086 -30.276 1.00 88.31 243 ARG A C 1
ATOM 1881 O O . ARG A 1 243 ? 16.761 15.937 -30.247 1.00 88.31 243 ARG A O 1
ATOM 1888 N N . ASP A 1 244 ? 18.431 17.391 -30.548 1.00 88.19 244 ASP A N 1
ATOM 1889 C CA . ASP A 1 244 ? 19.551 16.483 -30.792 1.00 88.19 244 ASP A CA 1
ATOM 1890 C C . ASP A 1 244 ? 19.931 15.621 -29.569 1.00 88.19 244 ASP A C 1
ATOM 1892 O O . ASP A 1 244 ? 20.570 14.571 -29.709 1.00 88.19 244 ASP A O 1
ATOM 1896 N N . PHE A 1 245 ? 19.466 15.977 -28.366 1.00 88.38 245 PHE A N 1
ATOM 1897 C CA . PHE A 1 245 ? 19.664 15.146 -27.176 1.00 88.38 245 PHE A CA 1
ATOM 1898 C C . PHE A 1 245 ? 18.860 13.845 -27.238 1.00 88.38 245 PHE A C 1
ATOM 1900 O O . PHE A 1 245 ? 19.256 12.872 -26.601 1.00 88.38 245 PHE A O 1
ATOM 1907 N N . LEU A 1 246 ? 17.784 13.782 -28.029 1.00 83.94 246 LEU A N 1
ATOM 1908 C CA . LEU A 1 246 ? 17.024 12.548 -28.236 1.00 83.94 246 LEU A CA 1
ATOM 1909 C C . LEU A 1 246 ? 17.890 11.417 -28.789 1.00 83.94 246 LEU A C 1
ATOM 1911 O O . LEU A 1 246 ? 17.795 10.288 -28.319 1.00 83.94 246 LEU A O 1
ATOM 1915 N N . ASP A 1 247 ? 18.756 11.719 -29.753 1.00 85.69 247 ASP A N 1
ATOM 1916 C CA . ASP A 1 247 ? 19.607 10.709 -30.379 1.00 85.69 247 ASP A CA 1
ATOM 1917 C C . ASP A 1 247 ? 20.763 10.313 -29.453 1.00 85.69 247 ASP A C 1
ATOM 1919 O O . ASP A 1 247 ? 21.071 9.128 -29.283 1.00 85.69 247 ASP A O 1
ATOM 1923 N N . THR A 1 248 ? 21.361 11.310 -28.794 1.00 86.75 248 THR A N 1
ATOM 1924 C CA . THR A 1 248 ? 22.502 11.131 -27.883 1.00 86.75 248 THR A CA 1
ATOM 1925 C C . THR A 1 248 ? 22.107 10.370 -26.614 1.00 86.75 248 THR A C 1
ATOM 1927 O O . THR A 1 248 ? 22.807 9.454 -26.175 1.00 86.75 248 THR A O 1
ATOM 1930 N N . TYR A 1 249 ? 20.951 10.707 -26.041 1.00 86.06 249 TYR A N 1
ATOM 1931 C CA . TYR A 1 249 ? 20.451 10.192 -24.766 1.00 86.06 249 TYR A CA 1
ATOM 1932 C C . TYR A 1 249 ? 19.236 9.279 -24.933 1.00 86.06 249 TYR A C 1
ATOM 1934 O O . TYR A 1 249 ? 18.488 9.081 -23.980 1.00 86.06 249 TYR A O 1
ATOM 1942 N N . LYS A 1 250 ? 19.074 8.643 -26.102 1.00 83.25 250 LYS A N 1
ATOM 1943 C CA . LYS A 1 250 ? 17.929 7.769 -26.417 1.00 83.25 250 LYS A CA 1
ATOM 1944 C C . LYS A 1 250 ? 17.603 6.721 -25.347 1.00 83.25 250 LYS A C 1
ATOM 1946 O O . LYS A 1 250 ? 16.438 6.409 -25.142 1.00 83.25 250 LYS A O 1
ATOM 1951 N N . ASN A 1 251 ? 18.617 6.226 -24.631 1.00 82.75 251 ASN A N 1
ATOM 1952 C CA . ASN A 1 251 ? 18.470 5.217 -23.571 1.00 82.75 251 ASN A CA 1
ATOM 1953 C C . ASN A 1 251 ? 17.837 5.756 -22.274 1.00 82.75 251 ASN A C 1
ATOM 1955 O O . ASN A 1 251 ? 17.571 4.966 -21.377 1.00 82.75 251 ASN A O 1
ATOM 1959 N N . TYR A 1 252 ? 17.666 7.075 -22.160 1.00 85.44 252 TYR A N 1
ATOM 1960 C CA . TYR A 1 252 ? 17.015 7.758 -21.040 1.00 85.44 252 TYR A CA 1
ATOM 1961 C C . TYR A 1 252 ? 15.633 8.299 -21.423 1.00 85.44 252 TYR A C 1
ATOM 1963 O O . TYR A 1 252 ? 15.041 9.079 -20.679 1.00 85.44 252 TYR A O 1
ATOM 1971 N N . THR A 1 253 ? 15.136 7.920 -22.601 1.00 83.44 253 THR A N 1
ATOM 1972 C CA . THR A 1 253 ? 13.787 8.264 -23.039 1.00 83.44 253 THR A CA 1
ATOM 1973 C C . THR A 1 253 ? 12.792 7.432 -22.251 1.00 83.44 253 THR A C 1
ATOM 1975 O O . THR A 1 253 ? 12.958 6.220 -22.144 1.00 83.44 253 THR A O 1
ATOM 1978 N N . VAL A 1 254 ? 11.756 8.086 -21.742 1.00 81.56 254 VAL A N 1
ATOM 1979 C CA . VAL A 1 254 ? 10.589 7.423 -21.162 1.00 81.56 254 VAL A CA 1
ATOM 1980 C C . VAL A 1 254 ? 9.421 7.514 -22.132 1.00 81.56 254 VAL A C 1
ATOM 1982 O O . VAL A 1 254 ? 9.270 8.506 -22.856 1.00 81.56 254 VAL A O 1
ATOM 1985 N N . LEU A 1 255 ? 8.615 6.466 -22.155 1.00 80.19 255 LEU A N 1
ATOM 1986 C CA . LEU A 1 255 ? 7.421 6.344 -22.968 1.00 80.19 255 LEU A CA 1
ATOM 1987 C C . LEU A 1 255 ? 6.169 6.465 -22.104 1.00 80.19 255 LEU A C 1
ATOM 1989 O O . LEU A 1 255 ? 6.191 6.391 -20.877 1.00 80.19 255 LEU A O 1
ATOM 1993 N N . GLU A 1 256 ? 5.050 6.674 -22.781 1.00 73.94 256 GLU A N 1
ATOM 1994 C CA . GLU A 1 256 ? 3.745 6.606 -22.143 1.00 73.94 256 GLU A CA 1
ATOM 1995 C C . GLU A 1 2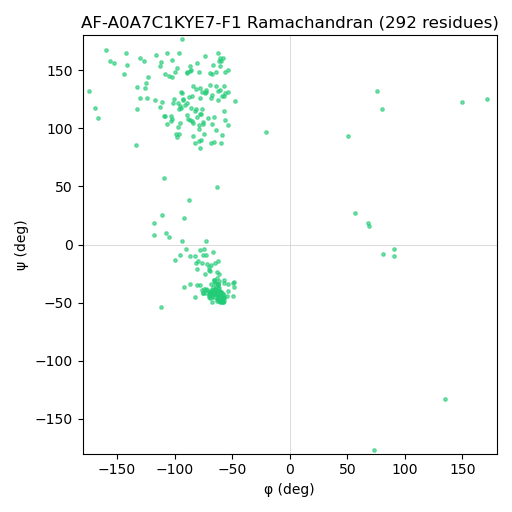56 ? 3.517 5.201 -21.567 1.00 73.94 256 GLU A C 1
ATOM 1997 O O . GLU A 1 256 ? 3.771 4.202 -22.240 1.00 73.94 256 GLU A O 1
ATOM 2002 N N . GLY A 1 257 ? 3.058 5.135 -20.316 1.00 75.94 257 GLY A N 1
ATOM 2003 C CA . GLY A 1 257 ? 2.927 3.885 -19.564 1.00 75.94 257 GLY A CA 1
ATOM 2004 C C . GLY A 1 257 ? 4.153 3.483 -18.733 1.00 75.94 257 GLY A C 1
ATOM 2005 O O . GLY A 1 257 ? 4.020 2.586 -17.901 1.00 75.94 257 GLY A O 1
ATOM 2006 N N . ASP A 1 258 ? 5.307 4.146 -18.879 1.00 82.81 258 ASP A N 1
ATOM 2007 C CA . ASP A 1 258 ? 6.472 3.870 -18.029 1.00 82.81 258 ASP A CA 1
ATOM 2008 C C . ASP A 1 258 ? 6.245 4.322 -16.577 1.00 82.81 258 ASP A C 1
ATOM 2010 O O . ASP A 1 258 ? 5.581 5.326 -16.299 1.00 82.81 258 ASP A O 1
ATOM 2014 N N . LEU A 1 259 ? 6.853 3.592 -15.635 1.00 83.06 259 LEU A N 1
ATOM 2015 C CA . LEU A 1 259 ? 6.829 3.924 -14.212 1.00 83.06 259 LEU A CA 1
ATOM 2016 C C . LEU A 1 259 ? 8.049 4.772 -13.832 1.00 83.06 259 LEU A C 1
ATOM 2018 O O . LEU A 1 259 ? 9.191 4.350 -14.009 1.00 83.06 259 LEU A O 1
ATOM 2022 N N . ILE A 1 260 ? 7.805 5.943 -13.242 1.00 81.88 260 ILE A N 1
ATOM 2023 C CA . ILE A 1 260 ? 8.854 6.866 -12.789 1.00 81.88 260 ILE A CA 1
ATOM 2024 C C . ILE A 1 260 ? 8.870 6.903 -11.264 1.00 81.88 260 ILE A C 1
ATOM 2026 O O . ILE A 1 260 ? 7.872 7.263 -10.652 1.00 81.88 260 ILE A O 1
ATOM 2030 N N . LEU A 1 261 ? 10.019 6.578 -10.665 1.00 79.44 261 LEU A N 1
ATOM 2031 C CA . LEU A 1 261 ? 10.220 6.539 -9.214 1.00 79.44 261 LEU A CA 1
ATOM 2032 C C . LEU A 1 261 ? 11.278 7.570 -8.799 1.00 79.44 261 LEU A C 1
ATOM 2034 O O .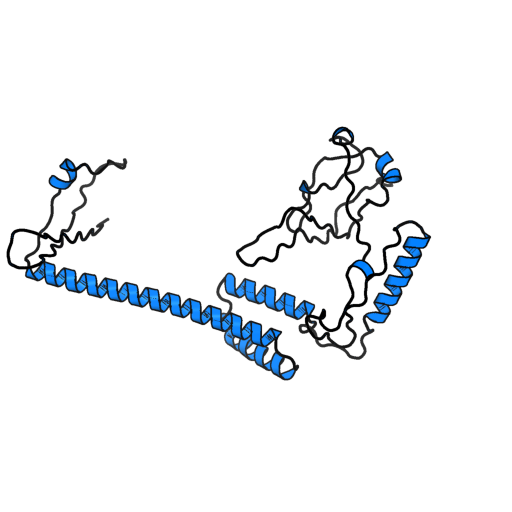 LEU A 1 261 ? 12.412 7.531 -9.281 1.00 79.44 261 LEU A O 1
ATOM 2038 N N . ALA A 1 262 ? 10.940 8.480 -7.882 1.00 78.62 262 ALA A N 1
ATOM 2039 C CA . ALA A 1 262 ? 11.905 9.437 -7.334 1.00 78.62 262 ALA A CA 1
ATOM 2040 C C . ALA A 1 262 ? 12.549 8.907 -6.039 1.00 78.62 262 ALA A C 1
ATOM 2042 O O . ALA A 1 262 ? 11.878 8.567 -5.077 1.00 78.62 262 ALA A O 1
ATOM 2043 N N . LEU A 1 263 ? 13.880 8.849 -5.977 1.00 74.44 263 LEU A N 1
ATOM 2044 C CA . LEU A 1 263 ? 14.571 8.141 -4.886 1.00 74.44 263 LEU A CA 1
ATOM 2045 C C . LEU A 1 263 ? 15.006 9.029 -3.706 1.00 74.44 263 LEU A C 1
ATOM 2047 O O . LEU A 1 263 ? 15.451 8.504 -2.693 1.00 74.44 263 LEU A O 1
ATOM 2051 N N . THR A 1 264 ? 14.906 10.360 -3.807 1.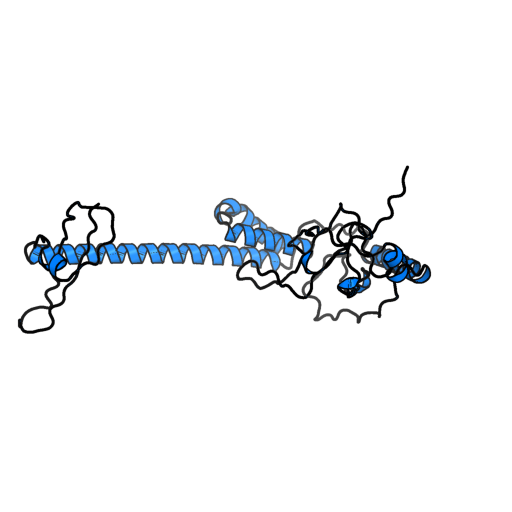00 64.31 264 THR A N 1
ATOM 2052 C CA . THR A 1 264 ? 15.489 11.286 -2.808 1.00 64.31 264 THR A CA 1
ATOM 2053 C C . THR A 1 264 ? 14.474 12.173 -2.080 1.00 64.31 264 THR A C 1
ATOM 2055 O O . THR A 1 264 ? 14.867 13.066 -1.332 1.00 64.31 264 THR A O 1
ATOM 2058 N N . ARG A 1 265 ? 13.169 11.940 -2.268 1.00 58.53 265 ARG A N 1
ATOM 2059 C CA . ARG A 1 265 ? 12.091 12.676 -1.586 1.00 58.53 265 ARG A CA 1
ATOM 2060 C C . ARG A 1 265 ? 11.030 11.712 -1.049 1.00 58.53 265 ARG A C 1
ATOM 2062 O O . ARG A 1 265 ? 10.048 11.480 -1.747 1.00 58.53 265 ARG A O 1
ATOM 2069 N N . PRO A 1 266 ? 11.208 11.144 0.154 1.00 54.56 266 PRO A N 1
ATOM 2070 C CA . PRO A 1 266 ? 10.185 10.294 0.744 1.00 54.56 266 PRO A CA 1
ATOM 2071 C C . PRO A 1 266 ? 8.912 11.115 0.976 1.00 54.56 266 PRO A C 1
ATOM 2073 O O . PRO A 1 266 ? 8.944 12.156 1.632 1.00 54.56 266 PRO A O 1
ATOM 2076 N N . TYR A 1 267 ? 7.791 10.659 0.421 1.00 53.31 267 TYR A N 1
ATOM 2077 C CA . TYR A 1 267 ? 6.481 11.171 0.804 1.00 53.31 267 TYR A CA 1
ATOM 2078 C C . TYR A 1 267 ? 6.056 10.459 2.089 1.00 53.31 267 TYR A C 1
ATOM 2080 O O . TYR A 1 267 ? 5.904 9.240 2.095 1.00 53.31 267 TYR A O 1
ATOM 2088 N N . ILE A 1 268 ? 5.905 11.215 3.177 1.00 53.47 268 ILE A N 1
ATOM 2089 C CA . ILE A 1 268 ? 5.394 10.710 4.454 1.00 53.47 268 ILE A CA 1
ATOM 2090 C C . ILE A 1 268 ? 3.940 11.164 4.554 1.00 53.47 268 ILE A C 1
ATOM 2092 O O . ILE A 1 268 ? 3.671 12.355 4.727 1.00 53.47 268 ILE A O 1
ATOM 2096 N N . ARG A 1 269 ? 2.999 10.227 4.418 1.00 43.91 269 ARG A N 1
ATOM 2097 C CA . ARG A 1 269 ? 1.586 10.466 4.727 1.00 43.91 269 ARG A CA 1
ATOM 2098 C C . ARG A 1 269 ? 1.264 9.752 6.035 1.00 43.91 269 ARG A C 1
ATOM 2100 O O . ARG A 1 269 ? 1.107 8.540 6.038 1.00 43.91 269 ARG A O 1
ATOM 2107 N N . GLY A 1 270 ? 1.167 10.505 7.128 1.00 50.41 270 GLY A N 1
ATOM 2108 C CA . GLY A 1 270 ? 0.849 9.947 8.447 1.00 50.41 270 GLY A CA 1
ATOM 2109 C C . GLY A 1 270 ? 1.992 9.155 9.101 1.00 50.41 270 GLY A C 1
ATOM 2110 O O . GLY A 1 270 ? 3.107 9.112 8.585 1.00 50.41 270 GLY A O 1
ATOM 2111 N N . ASN A 1 271 ? 1.700 8.580 10.274 1.00 42.44 271 ASN A N 1
ATOM 2112 C CA . ASN A 1 271 ? 2.658 7.901 11.163 1.00 42.44 271 ASN A CA 1
ATOM 2113 C C . ASN A 1 271 ? 3.115 6.510 10.683 1.00 42.44 271 ASN A C 1
ATOM 2115 O O . ASN A 1 271 ? 4.000 5.922 11.304 1.00 42.44 271 ASN A O 1
ATOM 2119 N N . ASP A 1 272 ? 2.578 5.998 9.577 1.00 44.69 272 ASP A N 1
ATOM 2120 C CA . ASP A 1 272 ? 2.860 4.641 9.116 1.00 44.69 272 ASP A CA 1
ATOM 2121 C C . ASP A 1 272 ? 3.929 4.705 8.022 1.00 44.69 272 ASP A C 1
ATOM 2123 O O . ASP A 1 272 ? 3.658 5.005 6.860 1.00 44.69 272 ASP A O 1
ATOM 2127 N N . GLY A 1 273 ? 5.181 4.509 8.441 1.00 36.31 273 GLY A N 1
ATOM 2128 C CA . GLY A 1 273 ? 6.422 4.774 7.708 1.00 36.31 273 GLY A CA 1
ATOM 2129 C C . GLY A 1 273 ? 6.692 3.975 6.424 1.00 36.31 273 GLY A C 1
ATOM 2130 O O . GLY A 1 273 ? 7.809 3.490 6.248 1.00 36.31 273 GLY A O 1
ATOM 2131 N N . LEU A 1 274 ? 5.744 3.888 5.488 1.00 38.28 274 LEU A N 1
ATOM 2132 C CA . LEU A 1 274 ? 6.011 3.430 4.125 1.00 38.28 274 LEU A CA 1
ATOM 2133 C C . LEU A 1 274 ? 6.220 4.629 3.183 1.00 38.28 274 LEU A C 1
ATOM 2135 O O . LEU A 1 274 ? 5.285 5.208 2.632 1.00 38.28 274 LEU A O 1
ATOM 2139 N N . ALA A 1 275 ? 7.485 5.000 2.983 1.00 39.50 275 ALA A N 1
ATOM 2140 C CA . ALA A 1 275 ? 7.890 6.032 2.035 1.00 39.50 275 ALA A CA 1
ATOM 2141 C C . ALA A 1 275 ? 7.887 5.484 0.596 1.00 39.50 275 ALA A C 1
ATOM 2143 O O . ALA A 1 275 ? 8.923 5.081 0.069 1.00 39.50 275 ALA A O 1
ATOM 2144 N N . MET A 1 276 ? 6.727 5.464 -0.059 1.00 41.66 276 MET A N 1
ATOM 2145 C CA . MET A 1 276 ? 6.655 5.217 -1.500 1.00 41.66 276 MET A CA 1
ATOM 2146 C C . MET A 1 276 ? 6.620 6.541 -2.251 1.00 41.66 276 MET A C 1
ATOM 2148 O O . MET A 1 276 ? 5.607 7.238 -2.300 1.00 41.66 276 MET A O 1
ATOM 2152 N N . THR A 1 277 ? 7.749 6.899 -2.853 1.00 40.72 277 THR A N 1
ATOM 2153 C CA . THR A 1 277 ? 7.819 8.068 -3.718 1.00 40.72 277 THR A CA 1
ATOM 2154 C C . THR A 1 277 ? 7.205 7.744 -5.077 1.00 40.72 277 THR A C 1
ATOM 2156 O O . THR A 1 277 ? 7.775 6.974 -5.845 1.00 40.72 277 THR A O 1
ATOM 2159 N N . ALA A 1 278 ? 6.065 8.375 -5.359 1.00 45.12 278 ALA A N 1
ATOM 2160 C CA . ALA A 1 278 ? 5.452 8.526 -6.678 1.00 45.12 278 ALA A CA 1
ATOM 2161 C C . ALA A 1 278 ? 5.301 7.224 -7.493 1.00 45.12 278 ALA A C 1
ATOM 2163 O O . ALA A 1 278 ? 6.171 6.863 -8.270 1.00 45.12 278 ALA A O 1
ATOM 2164 N N . MET A 1 279 ? 4.149 6.557 -7.403 1.00 44.09 279 MET A N 1
ATOM 2165 C CA . MET A 1 279 ? 3.714 5.639 -8.461 1.00 44.09 279 MET A CA 1
ATOM 2166 C C . MET A 1 279 ? 2.552 6.284 -9.206 1.00 44.09 279 MET A C 1
ATOM 2168 O O . MET A 1 279 ? 1.462 6.420 -8.656 1.00 44.09 279 MET A O 1
ATOM 2172 N N . LYS A 1 280 ? 2.771 6.681 -10.462 1.00 44.09 280 LYS A N 1
ATOM 2173 C CA . LYS A 1 280 ? 1.675 6.863 -11.415 1.00 44.09 280 LYS A CA 1
ATOM 2174 C C . LYS A 1 280 ? 1.940 6.016 -12.650 1.00 44.09 280 LYS A C 1
ATOM 2176 O O . LYS A 1 280 ? 2.971 6.155 -13.296 1.00 44.09 280 LYS A O 1
ATOM 2181 N N . PHE A 1 281 ? 0.951 5.196 -12.980 1.00 41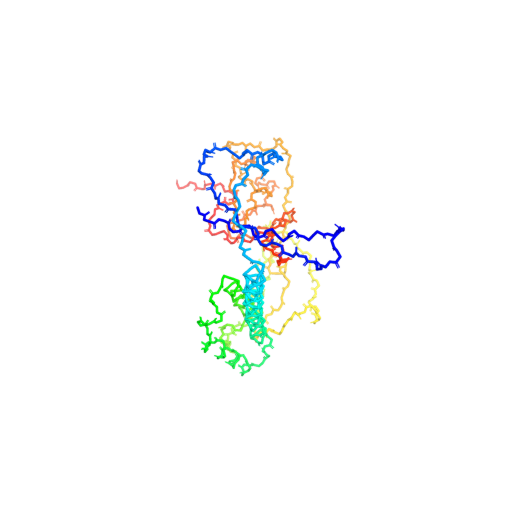.56 281 PHE A N 1
ATOM 2182 C CA . PHE A 1 281 ? 0.687 4.744 -14.338 1.00 41.56 281 PHE A CA 1
ATOM 2183 C C . PHE A 1 281 ? 0.152 5.962 -15.092 1.00 41.56 281 PHE A C 1
ATOM 2185 O O . PHE A 1 281 ? -0.923 6.451 -14.744 1.00 41.56 281 PHE A O 1
ATOM 2192 N N . VAL A 1 282 ? 0.914 6.539 -16.020 1.00 33.22 282 VAL A N 1
ATOM 2193 C CA . VAL A 1 282 ? 0.468 7.712 -16.789 1.00 33.22 282 VAL A CA 1
ATOM 2194 C C . VAL A 1 282 ? -0.082 7.216 -18.133 1.00 33.22 282 VAL A C 1
ATOM 2196 O O . VAL A 1 282 ? 0.726 6.930 -19.013 1.00 33.22 282 VAL A O 1
ATOM 2199 N N . PRO A 1 283 ? -1.414 7.103 -18.347 1.00 30.98 283 PRO A N 1
ATOM 2200 C CA . PRO A 1 283 ? -1.974 6.751 -19.648 1.00 30.98 283 PRO A CA 1
ATOM 2201 C C . PRO A 1 283 ? -2.296 7.991 -20.495 1.00 30.98 283 PRO A C 1
ATOM 2203 O O . PRO A 1 283 ? -3.171 7.938 -21.343 1.00 30.98 283 PRO A O 1
ATOM 2206 N N . MET A 1 284 ? -1.651 9.125 -20.220 1.00 33.81 284 MET A N 1
ATOM 2207 C CA . MET A 1 284 ? -1.570 10.278 -21.113 1.00 33.81 284 MET A CA 1
ATOM 2208 C C . MET A 1 284 ? -0.483 11.195 -20.582 1.00 33.81 284 MET A C 1
ATOM 2210 O O . MET A 1 284 ? -0.670 11.811 -19.536 1.00 33.81 284 MET A O 1
ATOM 2214 N N . LEU A 1 285 ? 0.639 11.258 -21.294 1.00 28.69 285 LEU A N 1
ATOM 2215 C CA . LEU A 1 285 ? 1.331 12.487 -21.694 1.00 28.69 285 LEU A CA 1
ATOM 2216 C C . LEU A 1 285 ? 2.681 12.109 -22.298 1.00 28.69 285 LEU A C 1
ATOM 2218 O O . LEU A 1 285 ? 3.488 11.380 -21.728 1.00 28.69 285 LEU A O 1
ATOM 2222 N N . LYS A 1 286 ? 2.875 12.599 -23.519 1.00 32.25 286 LYS A N 1
ATOM 2223 C CA . LYS A 1 286 ? 4.006 12.318 -24.394 1.00 32.25 286 LYS A CA 1
ATOM 2224 C C . LYS A 1 286 ? 5.324 12.664 -23.702 1.00 32.25 286 LYS A C 1
ATOM 2226 O O . LYS A 1 286 ? 5.689 13.836 -23.615 1.00 32.25 286 LYS A O 1
ATOM 2231 N N . GLY A 1 287 ? 6.065 11.630 -23.314 1.00 33.91 287 GLY A N 1
ATOM 2232 C CA . GLY A 1 287 ? 7.522 11.685 -23.263 1.00 33.91 287 GLY A CA 1
ATOM 2233 C C . GLY A 1 287 ? 8.084 12.033 -24.646 1.00 33.91 287 GLY A C 1
ATOM 2234 O O . GLY A 1 287 ? 7.378 11.947 -25.652 1.00 33.91 287 GLY A O 1
ATOM 2235 N N . LEU A 1 288 ? 9.331 12.498 -24.675 1.00 32.38 288 LEU A N 1
ATOM 2236 C CA . LEU A 1 288 ? 10.066 13.036 -25.827 1.00 32.38 288 LEU A CA 1
ATOM 2237 C C . LEU A 1 288 ? 9.501 12.619 -27.205 1.00 32.38 288 LEU A C 1
ATOM 2239 O O . LEU A 1 288 ? 9.817 11.545 -27.712 1.00 32.38 288 LEU A O 1
ATOM 2243 N N . TYR A 1 289 ? 8.675 13.463 -27.841 1.00 41.25 289 TYR A N 1
ATOM 2244 C CA . TYR A 1 289 ? 8.122 13.143 -29.162 1.00 41.25 289 TYR A CA 1
ATOM 2245 C C . TYR A 1 289 ? 8.295 14.259 -30.190 1.00 41.25 289 TYR A C 1
ATOM 2247 O O . TYR A 1 289 ? 7.810 15.382 -30.046 1.00 41.25 289 TYR A O 1
ATOM 2255 N N . LYS A 1 290 ? 8.900 13.866 -31.313 1.00 31.62 290 LYS A N 1
ATOM 2256 C CA . LYS A 1 290 ? 8.744 14.479 -32.630 1.00 31.62 290 LYS A CA 1
ATOM 2257 C C . LYS A 1 290 ? 7.315 14.226 -33.101 1.00 31.62 290 LYS A C 1
ATOM 2259 O O . LYS A 1 290 ? 7.023 13.128 -33.550 1.00 31.62 290 LYS A O 1
ATOM 2264 N N . LYS A 1 291 ? 6.437 15.234 -33.038 1.00 29.89 291 LYS A N 1
ATOM 2265 C CA . LYS A 1 291 ? 5.090 15.177 -33.635 1.00 29.89 291 LYS A CA 1
ATOM 2266 C C . LYS A 1 291 ? 5.215 14.798 -35.116 1.00 29.89 291 LYS A C 1
ATOM 2268 O O . LYS A 1 291 ? 5.585 15.644 -35.927 1.00 29.89 291 LYS A O 1
ATOM 2273 N N . THR A 1 292 ? 4.927 13.550 -35.482 1.00 33.94 292 THR A N 1
ATOM 2274 C CA . THR A 1 292 ? 4.705 13.215 -36.893 1.00 33.94 292 THR A CA 1
ATOM 2275 C C . THR A 1 292 ? 3.432 13.949 -37.298 1.00 33.94 292 THR A C 1
ATOM 2277 O O . THR A 1 292 ? 2.361 13.699 -36.744 1.00 33.94 292 THR A O 1
ATOM 2280 N N . LYS A 1 293 ? 3.582 14.972 -38.142 1.00 35.38 293 LYS A N 1
ATOM 2281 C CA . LYS A 1 293 ? 2.455 15.686 -38.740 1.00 35.38 293 LYS A CA 1
ATOM 2282 C C . LYS A 1 293 ? 1.754 14.724 -39.702 1.00 35.38 293 LYS A C 1
ATOM 2284 O O . LYS A 1 293 ? 2.432 14.136 -40.541 1.00 35.38 293 LYS A O 1
ATOM 2289 N N . ASN A 1 294 ? 0.435 14.597 -39.556 1.00 33.59 294 ASN A N 1
ATOM 2290 C CA . ASN A 1 294 ? -0.435 14.408 -40.717 1.00 33.59 294 ASN A CA 1
ATOM 2291 C C . ASN A 1 294 ? -0.365 15.667 -41.583 1.00 33.59 294 ASN A C 1
ATOM 2293 O O . ASN A 1 294 ? -0.280 16.768 -40.982 1.00 33.59 294 ASN A O 1
#

Nearest PDB structures (foldseek):
  7vzr-assembly1_A  TM=4.878E-01  e=4.954E+00  Chloracidobacterium thermophilum B
  8e73-assembly1_B9  TM=2.930E-01  e=2.291E+00  Vigna radiata
  6uun-assembly1_E  TM=2.280E-01  e=2.015E+00  Homo sapiens

pLDDT: mean 74.93, std 19.54, range [27.11, 94.5]

Solvent-accessible surface area (backbone atoms only — not comparable to full-atom values): 18651 Å² total; per-residue (Å²): 130,93,63,81,55,71,52,71,51,71,68,89,76,94,64,99,72,70,84,54,63,46,60,45,46,63,67,87,77,94,77,76,103,65,96,68,80,86,45,74,71,58,65,74,69,57,67,67,58,76,68,59,71,71,55,31,55,54,48,51,54,48,50,55,52,50,51,52,50,50,55,51,49,52,53,50,51,53,51,51,53,52,51,49,52,53,49,50,51,51,50,54,48,48,40,72,66,34,84,48,76,67,50,29,53,51,40,47,49,59,47,63,77,41,38,84,71,64,53,72,44,75,67,46,44,51,52,49,54,52,49,52,52,51,33,51,78,51,50,70,77,54,90,84,61,93,84,57,83,39,43,64,68,55,50,53,52,50,50,53,51,52,53,50,35,37,74,70,64,71,44,78,87,72,83,84,73,80,84,84,55,77,88,73,53,92,68,82,69,52,90,52,60,73,92,74,59,67,67,78,82,43,91,81,80,81,83,83,92,78,61,82,86,57,54,41,73,82,64,63,30,64,61,87,53,77,86,23,63,34,86,58,42,74,50,86,68,66,44,15,30,55,65,70,47,52,75,79,45,49,86,68,64,57,56,67,59,50,80,62,71,51,90,88,58,72,44,80,73,73,94,65,88,68,59,68,31,25,73,36,81,37,92,77,64,85,37,70,71,83,80,80,76,130

Foldseek 3Di:
DQDQDQDQDQPPDDDPDDRQRWGWGFDDDDDDPDPDDCDPVNVVPTDTDGDPSVVRVVVVVVVVVVVVVVVVVVVVVVVVVVVLVVVLVVLLVQCLPVPDPVSNVVSVVVCVVCVCPNQPDPVSVVSVVVSVVSCVVQVNPDDDDPPDAAVVVVLVVQQVVVVVCCVVVLEPDDDDDDDQDPVNDPDDHPPRYDDDDPVSNDRDDDADDDDPVQWDQPDAFFDQDLVQFDAQGGNGGSIHGHNVVCVVVVNRWDAQQDFDFRDPDFDDDDDPPDRGGHGYNGNDDDHGDDPPDD

Secondary structure (DSSP, 8-state):
------EEE---SS-SS----EEEEEPPPP--SS-----HHHHTT--EE---HHHHHHHHHHHHHHHHHHHHHHHHHHHHHHHHHHHHHHHHHHHHH--SHHHHHHHHHHHHHTHHHHS-SHHHHHHHHHHHHHHHHTT-SSPPPTTSPPHHHHHHHHHHHHHHHHHTTSS---PPPPPPPSTT--SPPPTT-----HHHHS---PPPP--GGG-BSSSSEE---GGGB-SSSB-----EE-TTHHHHTGGG---TT-----SS-----SSS----------SS--SS------